Protein AF-A0A8X6H9J4-F1 (afdb_monomer)

Mean predicted aligned error: 19.79 Å

Sequence (228 aa):
MVLKTLVDAILQSQRDPYNLLHVQLVQTLKKDISRDVTEAFTKSQPLVDQYPELYRSSSSFLDFLFKLCNVPSPPSPYCQGEYLQKRLASKERELVSLQETLREKGYCYDTEKKDYEMQIKSWREEALQYEATIQNLQESISHYEVENNTLREKLTNCQAELNECLHRENNTLDGGGLFVHSNNCFLEESPRPTAWSFPRQRSLLTMLWNILPKTNVFWGKWLNGNRS

Radius of gyration: 48.06 Å; Cα contacts (8 Å, |Δi|>4): 15; chains: 1; bounding box: 87×60×131 Å

Organism: Trichonephila clavata (NCBI:txid2740835)

Secondary structure (DSSP, 8-state):
-HHHHHHHHHHHHTT-TT-HHHHHHHHHHHHHHHHHHHHHHHHHHHHHHHSHHHHHT-SSHHHHHHHHTTSPPP---S-HHHHHHHHHHHHHHHHHHHHHHHHHHHHHHHHHHHHHHHHHHHHHHHHHHHHHHHHHHHHHHHHHHHHHHHHHHHHHHHHHHHHHHHHHHHHHHTTS-----------------------TT--HHHHHHHHS---TTTHHHHTTTT--

Solvent-accessible surface area (backbone atoms only — not comparable to full-atom values): 13602 Å² total; per-residue (Å²): 112,68,68,58,54,52,52,51,51,53,62,57,56,70,73,48,91,80,47,63,70,59,54,51,49,53,52,49,51,53,51,50,53,51,49,53,52,51,50,52,50,62,73,42,43,69,57,42,71,73,38,50,69,56,45,72,73,30,94,40,72,67,51,25,55,59,54,54,76,68,52,76,75,75,82,75,79,88,63,63,66,66,54,51,49,53,50,47,57,50,49,53,52,50,49,53,54,50,53,50,52,52,50,55,51,49,52,51,50,55,51,52,51,50,52,52,55,50,51,54,50,53,52,51,54,52,51,52,52,51,51,54,49,51,51,54,50,50,54,52,50,52,53,50,51,52,52,51,50,55,51,50,52,52,52,54,51,53,52,50,54,50,51,51,52,54,51,52,54,56,59,59,51,75,77,51,96,68,92,73,89,73,75,91,74,79,76,71,79,71,75,72,80,70,72,81,71,64,75,73,76,74,43,71,65,62,54,53,63,69,68,52,73,86,62,73,73,63,62,64,60,66,74,62,72,83,76,129

Structure (mmCIF, N/CA/C/O backbone):
data_AF-A0A8X6H9J4-F1
#
_entry.id   AF-A0A8X6H9J4-F1
#
loop_
_atom_site.group_PDB
_atom_site.id
_atom_site.type_symbol
_atom_site.label_atom_id
_atom_site.label_alt_id
_atom_site.label_comp_id
_atom_site.label_asym_id
_atom_site.label_entity_id
_atom_site.label_seq_id
_atom_site.pdbx_PDB_ins_code
_atom_site.Cartn_x
_atom_site.Cartn_y
_atom_site.Cartn_z
_atom_site.occupancy
_atom_site.B_iso_or_equiv
_atom_site.auth_seq_id
_atom_site.auth_comp_id
_atom_site.auth_asym_id
_atom_site.auth_atom_id
_atom_site.pdbx_PDB_model_num
ATOM 1 N N . MET A 1 1 ? -20.972 26.937 37.298 1.00 46.75 1 MET A N 1
ATOM 2 C CA . MET A 1 1 ? -20.530 28.199 36.657 1.00 46.75 1 MET A CA 1
ATOM 3 C C . MET A 1 1 ? -20.854 28.255 35.165 1.00 46.75 1 MET A C 1
ATOM 5 O O . MET A 1 1 ? -21.437 29.246 34.763 1.00 46.75 1 MET A O 1
ATOM 9 N N . VAL A 1 2 ? -20.602 27.202 34.377 1.00 49.25 2 VAL A N 1
ATOM 10 C CA . VAL A 1 2 ? -20.821 27.182 32.909 1.00 49.25 2 VAL A CA 1
ATOM 11 C C . VAL A 1 2 ? -22.266 27.486 32.476 1.00 49.25 2 VAL A C 1
ATOM 13 O O . VAL A 1 2 ? -22.477 28.255 31.545 1.00 49.25 2 VAL A O 1
ATOM 16 N N . LEU A 1 3 ? -23.269 26.954 33.186 1.00 51.75 3 LEU A N 1
ATOM 17 C CA . LEU A 1 3 ? -24.682 27.175 32.847 1.00 51.75 3 LEU A CA 1
ATOM 18 C C . LEU A 1 3 ? -25.097 28.649 32.989 1.00 51.75 3 LEU A C 1
ATOM 20 O O . LEU A 1 3 ? -25.839 29.164 32.165 1.00 51.75 3 LEU A O 1
ATOM 24 N N . LYS A 1 4 ? -24.579 29.341 34.012 1.00 56.00 4 LYS A N 1
ATOM 25 C CA . LYS A 1 4 ? -24.863 30.761 34.246 1.00 56.00 4 LYS A CA 1
ATOM 26 C C . LYS A 1 4 ? -24.270 31.620 33.128 1.00 56.00 4 LYS A C 1
ATOM 28 O O . LYS A 1 4 ? -24.971 32.446 32.570 1.00 56.00 4 LYS A O 1
ATOM 33 N N . THR A 1 5 ? -23.026 31.345 32.736 1.00 58.56 5 THR A N 1
ATOM 34 C CA . THR A 1 5 ? -22.347 32.040 31.633 1.00 58.56 5 THR A CA 1
ATOM 35 C C . THR A 1 5 ? -23.039 31.808 30.287 1.00 58.56 5 THR A C 1
ATOM 37 O O . THR A 1 5 ? -23.149 32.731 29.489 1.00 58.56 5 THR A O 1
ATOM 40 N N . LEU A 1 6 ? -23.555 30.596 30.050 1.00 58.66 6 LEU A N 1
ATOM 41 C CA . LEU A 1 6 ? -24.344 30.274 28.859 1.00 58.66 6 LEU A CA 1
ATOM 42 C C . LEU A 1 6 ? -25.683 31.027 28.847 1.00 58.66 6 LEU A C 1
ATOM 44 O O . LEU A 1 6 ? -26.053 31.603 27.829 1.00 58.66 6 LEU A O 1
ATOM 48 N N . VAL A 1 7 ? -26.393 31.057 29.978 1.00 67.62 7 VAL A N 1
ATOM 49 C CA . VAL A 1 7 ? -27.660 31.792 30.119 1.00 67.62 7 VAL A CA 1
ATOM 50 C C . VAL A 1 7 ? -27.442 33.300 29.959 1.00 67.62 7 VAL A C 1
ATOM 52 O O . VAL A 1 7 ? -28.205 33.944 29.243 1.00 67.62 7 VAL A O 1
ATOM 55 N N . ASP A 1 8 ? -26.373 33.852 30.534 1.00 68.06 8 ASP A N 1
ATOM 56 C CA . ASP A 1 8 ? -26.016 35.269 30.404 1.00 68.06 8 ASP A CA 1
ATOM 57 C C . ASP A 1 8 ? -25.647 35.631 28.952 1.00 68.06 8 ASP A C 1
ATOM 59 O O . ASP A 1 8 ? -26.087 36.664 28.447 1.00 68.06 8 ASP A O 1
ATOM 63 N N . ALA A 1 9 ? -24.922 34.758 28.240 1.00 63.31 9 ALA A N 1
ATOM 64 C CA . ALA A 1 9 ? -24.612 34.935 26.819 1.00 63.31 9 ALA A CA 1
ATOM 65 C C . ALA A 1 9 ? -25.872 34.866 25.933 1.00 63.31 9 ALA A C 1
ATOM 67 O O . ALA A 1 9 ? -26.037 35.681 25.023 1.00 63.31 9 ALA A O 1
ATOM 68 N N . ILE A 1 10 ? -26.805 33.951 26.231 1.00 65.50 10 ILE A N 1
ATOM 69 C CA . ILE A 1 10 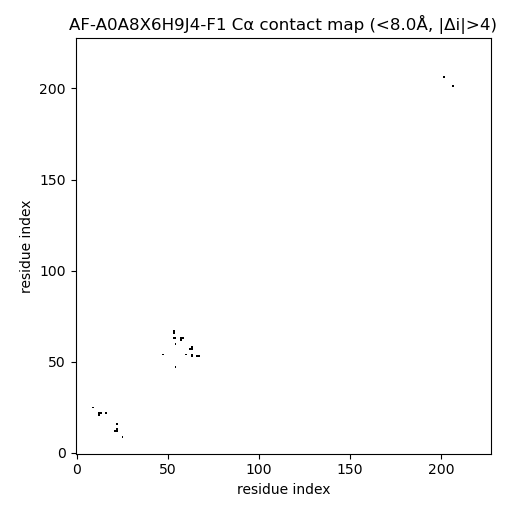? -28.098 33.858 25.535 1.00 65.50 10 ILE A CA 1
ATOM 70 C C . ILE A 1 10 ? -28.932 35.125 25.782 1.00 65.50 10 ILE A C 1
ATOM 72 O O . ILE A 1 10 ? -29.468 35.697 24.832 1.00 65.50 10 ILE A O 1
ATOM 76 N N . LEU A 1 11 ? -29.001 35.615 27.023 1.00 67.62 11 LEU A N 1
ATOM 77 C CA . LEU A 1 11 ? -29.740 36.836 27.370 1.00 67.62 11 LEU A CA 1
ATOM 78 C C . LEU A 1 11 ? -29.127 38.099 26.748 1.00 67.62 11 LEU A C 1
ATOM 80 O O . LEU A 1 11 ? -29.864 38.992 26.330 1.00 67.62 11 LEU A O 1
ATOM 84 N N . GLN A 1 12 ? -27.797 38.179 26.646 1.00 66.75 12 GLN A N 1
ATOM 85 C CA . GLN A 1 12 ? -27.119 39.272 25.942 1.00 66.75 12 GLN A CA 1
ATOM 86 C C . GLN A 1 12 ? -27.363 39.215 24.428 1.00 66.75 12 GLN A C 1
ATOM 88 O O . GLN A 1 12 ? -27.588 40.257 23.817 1.00 66.75 12 GLN A O 1
ATOM 93 N N . SER A 1 13 ? -27.409 38.017 23.835 1.00 60.97 13 SER A N 1
ATOM 94 C CA . SER A 1 13 ? -27.663 37.839 22.397 1.00 60.97 13 SER A CA 1
ATOM 95 C C . SER A 1 13 ? -29.090 38.202 21.959 1.00 60.97 13 SER A C 1
ATOM 97 O O . SER A 1 13 ? -29.299 38.565 20.807 1.00 60.97 13 SER A O 1
ATOM 99 N N . GLN A 1 14 ? -30.071 38.180 22.872 1.00 60.94 14 GLN A N 1
ATOM 100 C CA . GLN A 1 14 ? -31.444 38.624 22.589 1.00 60.94 14 GLN A CA 1
ATOM 101 C C . GLN A 1 14 ? -31.582 40.147 22.438 1.00 60.94 14 GLN A C 1
ATOM 103 O O . GLN A 1 14 ? -32.635 40.620 22.014 1.00 60.94 14 GLN A O 1
ATOM 108 N N . ARG A 1 15 ? -30.548 40.924 22.789 1.00 65.19 15 ARG A N 1
ATOM 109 C CA . ARG A 1 15 ? -30.579 42.391 22.702 1.00 65.19 15 ARG A CA 1
ATOM 110 C C . ARG A 1 15 ? -30.241 42.934 21.314 1.00 65.19 15 ARG A C 1
ATOM 112 O O . ARG A 1 15 ? -30.490 44.113 21.089 1.00 65.19 15 ARG A O 1
ATOM 119 N N . ASP A 1 16 ? -29.719 42.105 20.406 1.00 64.19 16 ASP A N 1
ATOM 120 C CA . ASP A 1 16 ? -29.328 42.534 19.061 1.00 64.19 16 ASP A CA 1
ATOM 121 C C . ASP A 1 16 ? -30.116 41.770 17.973 1.00 64.19 16 ASP A C 1
ATOM 123 O O . ASP A 1 16 ? -29.714 40.686 17.537 1.00 64.19 16 ASP A O 1
ATOM 127 N N . PRO A 1 17 ? -31.286 42.287 17.549 1.00 60.94 17 PRO A N 1
ATOM 128 C CA . PRO A 1 17 ? -32.235 41.565 16.697 1.00 60.94 17 PRO A CA 1
ATOM 129 C C . PRO A 1 17 ? -31.749 41.334 15.256 1.00 60.94 17 PRO A C 1
ATOM 131 O O . PRO A 1 17 ? -32.405 40.614 14.505 1.00 60.94 17 PRO A O 1
ATOM 134 N N . TYR A 1 18 ? -30.610 41.913 14.859 1.00 64.06 18 TYR A N 1
ATOM 135 C CA . TYR A 1 18 ? -30.089 41.840 13.489 1.00 64.06 18 TYR A CA 1
ATOM 136 C C . TYR A 1 18 ? -29.002 40.775 13.284 1.00 64.06 18 TYR A C 1
ATOM 138 O O . TYR A 1 18 ? -28.608 40.512 12.146 1.00 64.06 18 TYR A O 1
ATOM 146 N N . ASN A 1 19 ? -28.541 40.102 14.344 1.00 73.25 19 ASN A N 1
ATOM 147 C CA . ASN A 1 19 ? -27.543 39.039 14.220 1.00 73.25 19 ASN A CA 1
ATOM 148 C C . ASN A 1 19 ? -28.207 37.673 13.962 1.00 73.25 19 ASN A C 1
ATOM 150 O O . ASN A 1 19 ? -28.357 36.834 14.854 1.00 73.25 19 ASN A O 1
ATOM 154 N N . LEU A 1 20 ? -28.604 37.454 12.704 1.00 69.19 20 LEU A N 1
ATOM 155 C CA . LEU A 1 20 ? -29.268 36.234 12.215 1.00 69.19 20 LEU A CA 1
ATOM 156 C C . LEU A 1 20 ? -28.540 34.933 12.598 1.00 69.19 20 LEU A C 1
ATOM 158 O O . LEU A 1 20 ? -29.195 33.950 12.946 1.00 69.19 20 LEU A O 1
ATOM 162 N N . LEU A 1 21 ? -27.203 34.926 12.592 1.00 68.50 21 LEU A N 1
ATOM 163 C CA . LEU A 1 21 ? -26.405 33.751 12.967 1.00 68.50 21 LEU A CA 1
ATOM 164 C C . LEU A 1 21 ? -26.538 33.418 14.458 1.00 68.50 21 LEU A C 1
ATOM 166 O O . LEU A 1 21 ? -26.625 32.249 14.831 1.00 68.50 21 LEU A O 1
ATOM 170 N N . HIS A 1 22 ? -26.589 34.432 15.323 1.00 67.94 22 HIS A N 1
ATOM 171 C CA . HIS A 1 22 ? -26.782 34.225 16.760 1.00 67.94 22 HIS A CA 1
ATOM 172 C C . HIS A 1 22 ? -28.205 33.775 17.089 1.00 67.94 22 HIS A C 1
ATOM 174 O O . HIS A 1 22 ? -28.380 32.864 17.898 1.00 67.94 22 HIS A O 1
ATOM 180 N N . VAL A 1 23 ? -29.218 34.324 16.413 1.00 72.75 23 VAL A N 1
ATOM 181 C CA . VAL A 1 23 ? -30.609 33.870 16.575 1.00 72.75 23 VAL A CA 1
ATOM 182 C C . VAL A 1 23 ? -30.751 32.394 16.185 1.00 72.75 23 VAL A C 1
ATOM 184 O O . VAL A 1 23 ? -31.358 31.622 16.929 1.00 72.75 23 VAL A O 1
ATOM 187 N N . GLN A 1 24 ? -30.141 31.972 15.072 1.00 75.31 24 GLN A N 1
ATOM 188 C CA . GLN A 1 24 ? -30.143 30.568 14.641 1.00 75.31 24 GLN A CA 1
ATOM 189 C C . GLN A 1 24 ? -29.404 29.645 15.622 1.00 75.31 24 GLN A C 1
ATOM 191 O O . GLN A 1 24 ? -29.900 28.558 15.936 1.00 75.31 24 GLN A O 1
ATOM 196 N N . LEU A 1 25 ? -28.258 30.078 16.157 1.00 77.50 25 LEU A N 1
ATOM 197 C CA . LEU A 1 25 ? -27.508 29.319 17.162 1.00 77.50 25 LEU A CA 1
ATOM 198 C C . LEU A 1 25 ? -28.324 29.129 18.450 1.00 77.50 25 LEU A C 1
ATOM 200 O O . LEU A 1 25 ? -28.431 28.011 18.954 1.00 77.50 25 LEU A O 1
ATOM 204 N N . VAL A 1 26 ? -28.953 30.194 18.954 1.00 78.25 26 VAL A N 1
ATOM 205 C CA . VAL A 1 26 ? -29.788 30.147 20.166 1.00 78.25 26 VAL A CA 1
ATOM 206 C C . VAL A 1 26 ? -31.017 29.261 19.962 1.00 78.25 26 VAL A C 1
ATOM 208 O O . VAL A 1 26 ? -31.369 28.485 20.851 1.00 78.25 26 VAL A O 1
ATOM 211 N N . GLN A 1 27 ? -31.662 29.327 18.796 1.00 78.75 27 GLN A N 1
ATOM 212 C CA . GLN A 1 27 ? -32.796 28.457 18.475 1.00 78.75 27 GLN A CA 1
ATOM 213 C C . GLN A 1 27 ? -32.388 26.981 18.395 1.00 78.75 27 GLN A C 1
ATOM 215 O O . GLN A 1 27 ? -33.113 26.122 18.903 1.00 78.75 27 GLN A O 1
ATOM 220 N N . THR A 1 28 ? -31.221 26.690 17.818 1.00 81.75 28 THR A N 1
ATOM 221 C CA . THR A 1 28 ? -30.678 25.326 17.731 1.00 81.75 28 THR A CA 1
ATOM 222 C C . THR A 1 28 ? -30.352 24.784 19.121 1.00 81.75 28 THR A C 1
ATOM 224 O O . THR A 1 28 ? -30.859 23.732 19.498 1.00 81.75 28 THR A O 1
ATOM 227 N N . LEU A 1 29 ? -29.638 25.561 19.942 1.00 80.81 29 LEU A N 1
ATOM 228 C CA . LEU A 1 29 ? -29.344 25.204 21.333 1.00 80.81 29 LEU A CA 1
ATOM 229 C C . LEU A 1 29 ? -30.617 24.984 22.155 1.00 80.81 29 LEU A C 1
ATOM 231 O O . LEU A 1 29 ? -30.713 24.010 22.896 1.00 80.81 29 LEU A O 1
ATOM 235 N N . LYS A 1 30 ? -31.628 25.848 22.005 1.00 80.06 30 LYS A N 1
ATOM 236 C CA . LYS A 1 30 ? -32.920 25.678 22.684 1.00 80.06 30 LYS A CA 1
ATOM 237 C C . LYS A 1 30 ? -33.591 24.363 22.282 1.00 80.06 30 LYS A C 1
ATOM 239 O O . LYS A 1 30 ? -34.149 23.683 23.145 1.00 80.06 30 LYS A O 1
ATOM 244 N N . LYS A 1 31 ? -33.549 24.008 20.994 1.00 84.50 31 LYS A N 1
ATOM 245 C CA . LYS A 1 31 ? -34.110 22.755 20.475 1.00 84.50 31 LYS A CA 1
ATOM 246 C C . LYS A 1 31 ? -33.370 21.540 21.034 1.00 84.50 31 LYS A C 1
ATOM 248 O O . LYS A 1 31 ? -34.030 20.614 21.499 1.00 84.50 31 LYS A O 1
ATOM 253 N N . ASP A 1 32 ? -32.041 21.566 21.032 1.00 83.00 32 ASP A N 1
ATOM 254 C CA . ASP A 1 32 ? -31.219 20.462 21.533 1.00 83.00 32 ASP A CA 1
ATOM 255 C C . ASP A 1 32 ? -31.405 20.263 23.040 1.00 83.00 32 ASP A C 1
ATOM 257 O O . ASP A 1 32 ? -31.737 19.162 23.467 1.00 83.00 32 ASP A O 1
ATOM 261 N N . ILE A 1 33 ? -31.352 21.338 23.834 1.00 82.69 33 ILE A N 1
ATOM 262 C CA . ILE A 1 33 ? -31.606 21.267 25.282 1.00 82.69 33 ILE A CA 1
ATOM 263 C C . ILE A 1 33 ? -33.011 20.720 25.561 1.00 82.69 33 ILE A C 1
ATOM 265 O O . ILE A 1 33 ? -33.185 19.876 26.436 1.00 82.69 33 ILE A O 1
ATOM 269 N N . SER A 1 34 ? -34.026 21.168 24.814 1.00 80.12 34 SER A N 1
ATOM 270 C CA . SER A 1 34 ? -35.400 20.678 25.004 1.00 80.12 34 SER A CA 1
ATOM 271 C C . SER A 1 34 ? -35.520 19.184 24.687 1.00 80.12 34 SER A C 1
ATOM 273 O O . SER A 1 34 ? -36.209 18.457 25.408 1.00 80.12 34 SER A O 1
ATOM 275 N N . ARG A 1 35 ? -34.841 18.713 23.632 1.00 86.00 35 ARG A N 1
ATOM 276 C CA . ARG A 1 35 ? -34.793 17.289 23.277 1.00 86.00 35 ARG A CA 1
ATOM 277 C C . ARG A 1 35 ? -34.114 16.480 24.377 1.00 86.00 35 ARG A C 1
ATOM 279 O O . ARG A 1 35 ? -34.700 15.505 24.838 1.00 86.00 35 ARG A O 1
ATOM 286 N N . ASP A 1 36 ? -32.945 16.914 24.830 1.00 83.06 36 ASP A N 1
ATOM 287 C CA . ASP A 1 36 ? -32.152 16.188 25.824 1.00 83.06 36 ASP A CA 1
ATOM 288 C C . ASP A 1 36 ? -32.884 16.109 27.173 1.00 83.06 36 ASP A C 1
ATOM 290 O O . ASP A 1 36 ? -32.900 15.058 27.814 1.00 83.06 36 ASP A O 1
ATOM 294 N N . VAL A 1 37 ? -33.575 17.182 27.578 1.00 81.75 37 VAL A N 1
ATOM 295 C CA . VAL A 1 37 ? -34.431 17.186 28.779 1.00 81.75 37 VAL A CA 1
ATOM 296 C C . VAL A 1 37 ? -35.603 16.213 28.628 1.00 81.75 37 VAL A C 1
ATOM 298 O O . VAL A 1 37 ? -35.905 15.469 29.561 1.00 81.75 37 VAL A O 1
ATOM 301 N N . THR A 1 38 ? -36.244 16.172 27.457 1.00 85.06 38 THR A N 1
ATOM 302 C CA . THR A 1 38 ? -37.364 15.252 27.191 1.00 85.06 38 THR A CA 1
ATOM 303 C C . THR A 1 38 ? -36.902 13.794 27.190 1.00 85.06 38 THR A C 1
ATOM 305 O O . THR A 1 38 ? -37.565 12.921 27.755 1.00 85.06 38 THR A O 1
ATOM 308 N N . GLU A 1 39 ? -35.744 13.513 26.595 1.00 87.75 39 GLU A N 1
ATOM 309 C CA . GLU A 1 39 ? -35.157 12.175 26.563 1.00 87.75 39 GLU A CA 1
ATOM 310 C C . GLU A 1 39 ? -34.729 11.719 27.963 1.00 87.75 39 GLU A C 1
ATOM 312 O O . GLU A 1 39 ? -35.025 10.590 28.361 1.00 87.75 39 GLU A O 1
ATOM 317 N N . ALA A 1 40 ? -34.094 12.600 28.741 1.00 81.81 40 ALA A N 1
ATOM 318 C CA . ALA A 1 40 ? -33.727 12.324 30.127 1.00 81.81 40 ALA A CA 1
ATOM 319 C C . ALA A 1 40 ? -34.963 12.046 30.998 1.00 81.81 40 ALA A C 1
ATOM 321 O O . ALA A 1 40 ? -34.960 11.099 31.789 1.00 81.81 40 ALA A O 1
ATOM 322 N N . PHE A 1 41 ? -36.042 12.814 30.817 1.00 84.25 41 PHE A N 1
ATOM 323 C CA . PHE A 1 41 ? -37.314 12.563 31.494 1.00 84.25 41 PHE A CA 1
ATOM 324 C C . PHE A 1 41 ? -37.901 11.198 31.098 1.00 84.25 41 PHE A C 1
ATOM 326 O O . PHE A 1 41 ? -38.225 10.383 31.953 1.00 84.25 41 PHE A O 1
ATOM 333 N N . THR A 1 42 ? -37.923 10.881 29.803 1.00 87.31 42 THR A N 1
ATOM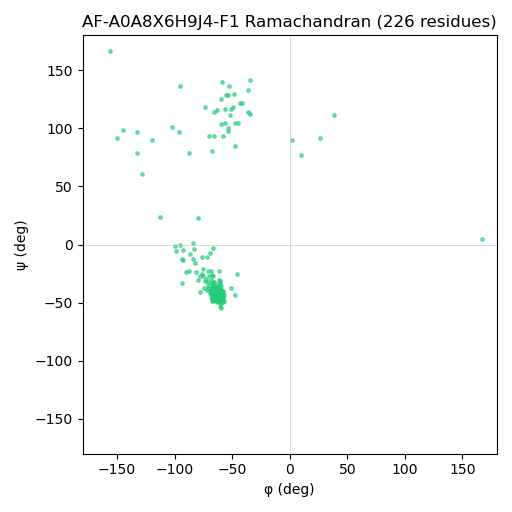 334 C CA . THR A 1 42 ? -38.445 9.597 29.303 1.00 87.31 42 THR A CA 1
ATOM 335 C C . THR A 1 42 ? -37.654 8.405 29.853 1.00 87.31 42 THR A C 1
ATOM 337 O O . THR A 1 42 ? -38.238 7.425 30.312 1.00 87.31 42 THR A O 1
ATOM 340 N N . LYS A 1 43 ? -36.317 8.486 29.866 1.00 85.38 43 LYS A N 1
ATOM 341 C CA . LYS A 1 43 ? -35.446 7.423 30.401 1.00 85.38 43 LYS A CA 1
ATOM 342 C C . LYS A 1 43 ? -35.569 7.248 31.914 1.00 85.38 43 LYS A C 1
ATOM 344 O O . LYS A 1 43 ? -35.297 6.163 32.421 1.00 85.38 43 LYS A O 1
ATOM 349 N N . SER A 1 44 ? -35.948 8.302 32.630 1.00 83.69 44 SER A N 1
ATOM 350 C CA . SER A 1 44 ? -36.114 8.288 34.087 1.00 83.69 44 SER A CA 1
ATOM 351 C C . SER A 1 44 ? -37.541 7.978 34.539 1.00 83.69 44 SER A C 1
ATOM 353 O O . SER A 1 44 ? -37.746 7.777 35.734 1.00 83.69 44 SER A O 1
ATOM 355 N N . GLN A 1 45 ? -38.501 7.845 33.617 1.00 85.81 45 GLN A N 1
ATOM 356 C CA . GLN A 1 45 ? -39.878 7.444 33.917 1.00 85.81 45 GLN A CA 1
ATOM 357 C C . GLN A 1 45 ? -39.970 6.215 34.847 1.00 85.81 45 GLN A C 1
ATOM 359 O O . GLN A 1 45 ? -40.696 6.296 35.835 1.00 85.81 45 GLN A O 1
ATOM 364 N N . PRO A 1 46 ? -39.174 5.135 34.668 1.00 86.31 46 PRO A N 1
ATOM 365 C CA . PRO A 1 46 ? -39.225 3.987 35.577 1.00 86.31 46 PRO A CA 1
ATOM 366 C C . PRO A 1 46 ? -38.850 4.331 37.026 1.00 86.31 46 PRO A C 1
ATOM 368 O O . PRO A 1 46 ? -39.354 3.716 37.960 1.00 86.31 46 PRO A O 1
ATOM 371 N N . LEU A 1 47 ? -37.969 5.317 37.228 1.00 82.81 47 LEU A N 1
ATOM 372 C CA . LEU A 1 47 ? -37.582 5.790 38.559 1.00 82.81 47 LEU A CA 1
ATOM 373 C C . LEU A 1 47 ? -38.689 6.641 39.186 1.00 82.81 47 LEU A C 1
ATOM 375 O O . LEU A 1 47 ? -38.919 6.554 40.390 1.00 82.81 47 LEU A O 1
ATOM 379 N N . VAL A 1 48 ? -39.380 7.450 38.378 1.00 86.06 48 VAL A N 1
ATOM 380 C CA . VAL A 1 48 ? -40.552 8.226 38.813 1.00 86.06 48 VAL A CA 1
ATOM 381 C C . VAL A 1 48 ? -41.673 7.286 39.252 1.00 86.06 48 VAL A C 1
ATOM 383 O O . VAL A 1 48 ? -42.248 7.479 40.323 1.00 86.06 48 VAL A O 1
ATOM 386 N N . ASP A 1 49 ? -41.921 6.232 38.476 1.00 86.69 49 ASP A N 1
ATOM 387 C CA . ASP A 1 49 ? -42.932 5.217 38.779 1.00 86.69 49 ASP A CA 1
ATOM 388 C C . ASP A 1 49 ? -42.567 4.400 40.032 1.00 86.69 49 ASP A C 1
ATOM 390 O O . ASP A 1 49 ? -43.448 3.998 40.793 1.00 86.69 49 ASP A O 1
ATOM 394 N N . GLN A 1 50 ? -41.269 4.181 40.280 1.00 86.31 50 GLN A N 1
ATOM 395 C CA . GLN A 1 50 ? -40.772 3.487 41.472 1.00 86.31 50 GLN A CA 1
ATOM 396 C C . GLN A 1 50 ? -40.875 4.341 42.749 1.00 86.31 50 GLN A C 1
ATOM 398 O O . GLN A 1 50 ? -41.084 3.794 43.833 1.00 86.31 50 GLN A O 1
ATOM 403 N N . TYR A 1 51 ? -40.754 5.668 42.636 1.00 88.00 51 TYR A N 1
ATOM 404 C CA . TYR A 1 51 ? -40.788 6.603 43.767 1.00 88.00 51 TYR A CA 1
ATOM 405 C C . TYR A 1 51 ? -41.805 7.744 43.554 1.00 88.00 51 TYR A C 1
ATOM 407 O O . TYR A 1 51 ? -41.432 8.924 43.581 1.00 88.00 51 TYR A O 1
ATOM 415 N N . PRO A 1 52 ? -43.107 7.434 43.399 1.00 88.31 52 PRO A N 1
ATOM 416 C CA . PRO A 1 52 ? -44.115 8.419 43.008 1.00 88.31 52 PRO A CA 1
ATOM 417 C C . PRO A 1 52 ? -44.338 9.485 44.086 1.00 88.31 52 PRO A C 1
ATOM 419 O O . PRO A 1 52 ? -44.528 10.656 43.771 1.00 88.31 52 PRO A O 1
ATOM 422 N N . GLU A 1 53 ? -44.248 9.115 45.365 1.00 88.94 53 GLU A N 1
ATOM 423 C CA . GLU A 1 53 ? -44.391 10.051 46.489 1.00 88.94 53 GLU A CA 1
ATOM 424 C C . GLU A 1 53 ? -43.186 10.998 46.618 1.00 88.94 53 GLU A C 1
ATOM 426 O O . GLU A 1 53 ? -43.332 12.173 46.966 1.00 88.94 53 GLU A O 1
ATOM 431 N N . LEU A 1 54 ? -41.986 10.527 46.260 1.00 89.56 54 LEU A N 1
ATOM 432 C CA . LEU A 1 54 ? -40.788 11.367 46.208 1.00 89.56 54 LEU A CA 1
ATOM 433 C C . LEU A 1 54 ? -40.856 12.353 45.039 1.00 89.56 54 LEU A C 1
ATOM 435 O O . LEU A 1 54 ? -40.449 13.505 45.172 1.00 89.56 54 LEU A O 1
ATOM 439 N N . TYR A 1 55 ? -41.406 11.917 43.906 1.00 90.44 55 TYR A N 1
ATOM 440 C CA . TYR A 1 55 ? -41.636 12.783 42.757 1.00 90.44 55 TYR A CA 1
ATOM 441 C C . TYR A 1 55 ? -42.709 13.839 43.058 1.00 90.44 55 TYR A C 1
ATOM 443 O O . TYR A 1 55 ? -42.479 15.023 42.831 1.00 90.44 55 TYR A O 1
ATOM 451 N N . ARG A 1 56 ? -43.839 13.444 43.665 1.00 90.75 56 ARG A N 1
ATOM 452 C CA . ARG A 1 56 ? -44.930 14.355 44.071 1.00 90.75 56 ARG A CA 1
ATOM 453 C C . ARG A 1 56 ? -44.503 15.399 45.101 1.00 90.75 56 ARG A C 1
ATOM 455 O O . ARG A 1 56 ? -44.991 16.522 45.064 1.00 90.75 56 ARG A O 1
ATOM 462 N N . SER A 1 57 ? -43.602 15.036 46.012 1.00 92.56 57 SER A N 1
ATOM 463 C CA . SER A 1 57 ? -43.043 15.951 47.019 1.00 92.56 57 SER A CA 1
ATOM 464 C C . SER A 1 57 ? -41.860 16.782 46.506 1.00 92.56 57 SER A C 1
ATOM 466 O O . SER A 1 57 ? -41.267 17.560 47.261 1.00 92.56 57 SER A O 1
ATOM 468 N N . SER A 1 58 ? -41.482 16.626 45.235 1.00 93.06 58 SER A N 1
ATOM 469 C CA . SER A 1 58 ? -40.398 17.376 44.610 1.00 93.06 58 SER A CA 1
ATOM 470 C C . SER A 1 58 ? -40.900 18.594 43.854 1.00 93.06 58 SER A C 1
ATOM 472 O O . SER A 1 58 ? -41.882 18.548 43.123 1.00 93.06 58 SER A O 1
ATOM 474 N N . SER A 1 59 ? -40.192 19.706 44.035 1.00 91.19 59 SER A N 1
ATOM 475 C CA . SER A 1 59 ? -40.518 20.994 43.410 1.00 91.19 59 SER A CA 1
ATOM 476 C C . SER A 1 59 ? -40.160 21.041 41.920 1.00 91.19 59 SER A C 1
ATOM 478 O O . SER A 1 59 ? -40.680 21.866 41.172 1.00 91.19 59 SER A O 1
ATOM 480 N N . SER A 1 60 ? -39.258 20.162 41.479 1.00 89.56 60 SER A N 1
ATOM 481 C CA . SER A 1 60 ? -38.834 20.013 40.089 1.00 89.56 60 SER A CA 1
ATOM 482 C C . SER A 1 60 ? -38.283 18.607 39.836 1.00 89.56 60 SER A C 1
ATOM 484 O O . SER A 1 60 ? -37.953 17.881 40.774 1.00 89.56 60 SER A O 1
ATOM 486 N N . PHE A 1 61 ? -38.110 18.239 38.564 1.00 83.62 61 PHE A N 1
ATOM 487 C CA . PHE A 1 61 ? -37.460 16.980 38.190 1.00 83.62 61 PHE A CA 1
ATOM 488 C C . PHE A 1 61 ? -36.013 16.881 38.716 1.00 83.62 61 PHE A C 1
ATOM 490 O O . PHE A 1 61 ? -35.589 15.816 39.149 1.00 83.62 61 PHE A O 1
ATOM 497 N N . LEU A 1 62 ? -35.266 17.991 38.758 1.00 83.94 62 LEU A N 1
ATOM 498 C CA . LEU A 1 62 ? -33.919 18.006 39.343 1.00 83.94 62 LEU A CA 1
ATOM 499 C C . LEU A 1 62 ? -33.952 17.803 40.863 1.00 83.94 62 LEU A C 1
ATOM 501 O O . LEU A 1 62 ? -33.139 17.049 41.386 1.00 83.94 62 LEU A O 1
ATOM 505 N N . ASP A 1 63 ? -34.901 18.434 41.560 1.00 85.88 63 ASP A N 1
ATOM 506 C CA . ASP A 1 63 ? -35.120 18.226 43.000 1.00 85.88 63 ASP A CA 1
ATOM 507 C C . ASP A 1 63 ? -35.453 16.753 43.297 1.00 85.88 63 ASP A C 1
ATOM 509 O O . ASP A 1 63 ? -34.899 16.159 44.220 1.00 85.88 63 ASP A O 1
ATOM 513 N N . PHE A 1 64 ? -36.262 16.125 42.439 1.00 89.50 64 PHE A N 1
ATOM 514 C CA . PHE A 1 64 ? -36.524 14.688 42.489 1.00 89.50 64 PHE A CA 1
ATOM 515 C C . PHE A 1 64 ? -35.244 13.861 42.328 1.00 89.50 64 PHE A C 1
ATOM 517 O O . PHE A 1 64 ? -34.979 13.010 43.174 1.00 89.50 64 PHE A O 1
ATOM 524 N N . LEU A 1 65 ? -34.418 14.129 41.308 1.00 85.25 65 LEU A N 1
ATOM 525 C CA . LEU A 1 65 ? -33.151 13.414 41.109 1.00 85.25 65 LEU A CA 1
ATOM 526 C C . LEU A 1 65 ? -32.205 13.563 42.310 1.00 85.25 65 LEU A C 1
ATOM 528 O O . LEU A 1 65 ? -31.603 12.580 42.738 1.00 85.25 65 LEU A O 1
ATOM 532 N N . PHE A 1 66 ? -32.101 14.763 42.891 1.00 87.25 66 PHE A N 1
ATOM 533 C CA . PHE A 1 66 ? -31.269 14.992 44.075 1.00 87.25 66 PHE A CA 1
ATOM 534 C C . PHE A 1 66 ? -31.789 14.260 45.311 1.00 87.25 66 PHE A C 1
ATOM 536 O O . PHE A 1 66 ? -30.994 13.689 46.060 1.00 87.25 66 PHE A O 1
ATOM 543 N N . LYS A 1 67 ? -33.108 14.230 45.526 1.00 86.81 67 LYS A N 1
ATOM 544 C CA . LYS A 1 67 ? -33.699 13.450 46.620 1.00 86.81 67 LYS A CA 1
ATOM 545 C C . LYS A 1 67 ? -33.533 11.951 46.403 1.00 86.81 67 LYS A C 1
ATOM 547 O O . LYS A 1 67 ? -33.322 11.234 47.376 1.00 86.81 67 LYS A O 1
ATOM 552 N N . LEU A 1 68 ? -33.566 11.488 45.153 1.00 83.81 68 LEU A N 1
ATOM 553 C CA . LEU A 1 68 ? -33.408 10.077 44.798 1.00 83.81 68 LEU A CA 1
ATOM 554 C C . LEU A 1 68 ? -32.020 9.539 45.173 1.00 83.81 68 LEU A C 1
ATOM 556 O O . LEU A 1 68 ? -31.917 8.411 45.643 1.00 83.81 68 LEU A O 1
ATOM 560 N N . CYS A 1 69 ? -30.973 10.367 45.084 1.00 81.94 69 CYS A N 1
ATOM 561 C CA . CYS A 1 69 ? -29.626 10.022 45.558 1.00 81.94 69 CYS A CA 1
ATOM 562 C C . CYS A 1 69 ? -29.552 9.737 47.069 1.00 81.94 69 CYS A C 1
ATOM 564 O O . CYS A 1 69 ? -28.630 9.058 47.515 1.00 81.94 69 CYS A O 1
ATOM 566 N N . ASN A 1 70 ? -30.503 10.258 47.849 1.00 80.69 70 ASN A N 1
ATOM 567 C CA . ASN A 1 70 ? -30.556 10.097 49.302 1.00 80.69 70 ASN A CA 1
ATOM 568 C C . ASN A 1 70 ? -31.542 9.010 49.745 1.00 80.69 70 ASN A C 1
ATOM 570 O O . ASN A 1 70 ? -31.673 8.765 50.944 1.00 80.69 70 ASN A O 1
ATOM 574 N N . VAL A 1 71 ? -32.251 8.369 48.809 1.00 82.06 71 VAL A N 1
ATOM 575 C CA . VAL A 1 71 ? -33.131 7.249 49.136 1.00 82.06 71 VAL A CA 1
ATOM 576 C C . VAL A 1 71 ? -32.248 6.038 49.443 1.00 82.06 71 VAL A C 1
ATOM 578 O O . VAL A 1 71 ? -31.505 5.596 48.562 1.00 82.06 71 VAL A O 1
ATOM 581 N N . PRO A 1 72 ? -32.300 5.481 50.668 1.00 66.75 72 PRO A N 1
ATOM 582 C CA . PRO A 1 72 ? -31.609 4.238 50.950 1.00 66.75 72 PRO A CA 1
ATOM 583 C C . PRO A 1 72 ? -32.166 3.177 50.007 1.00 66.75 72 PRO A C 1
ATOM 585 O O . PRO A 1 72 ? -33.380 2.976 49.939 1.00 66.75 72 PRO A O 1
ATOM 588 N N . SER A 1 73 ? -31.275 2.531 49.253 1.00 62.16 73 SER A N 1
ATOM 589 C CA . SER A 1 73 ? -31.650 1.446 48.351 1.00 62.16 73 SER A CA 1
ATOM 590 C C . SER A 1 73 ? -32.543 0.464 49.112 1.00 62.16 73 SER A C 1
ATOM 592 O O . SER A 1 73 ? -32.154 0.071 50.220 1.00 62.16 73 SER A O 1
ATOM 594 N N . PRO A 1 74 ? -33.714 0.072 48.574 1.00 60.12 74 PRO A N 1
ATOM 595 C CA . PRO A 1 74 ? -34.570 -0.884 49.255 1.00 60.12 74 PRO A CA 1
ATOM 596 C C . PRO A 1 74 ? -33.729 -2.118 49.604 1.00 60.12 74 PRO A C 1
ATOM 598 O O . PRO A 1 74 ? -32.926 -2.544 48.765 1.00 60.12 74 PRO A O 1
ATOM 601 N N . PRO A 1 75 ? -33.849 -2.673 50.825 1.00 49.06 75 PRO A N 1
ATOM 602 C CA . PRO A 1 75 ? -33.147 -3.895 51.177 1.00 49.06 75 PRO A CA 1
ATOM 603 C C . PRO A 1 75 ? -33.614 -4.968 50.199 1.00 49.06 75 PRO A C 1
ATOM 605 O O . PRO A 1 75 ? -34.747 -5.437 50.271 1.00 49.06 75 PRO A O 1
ATOM 608 N N . SER A 1 76 ? -32.763 -5.282 49.222 1.00 51.47 76 SER A N 1
ATOM 609 C CA . SER A 1 76 ? -33.045 -6.290 48.211 1.00 51.47 76 SER A CA 1
ATOM 610 C C . SER A 1 76 ? -33.356 -7.594 48.944 1.00 51.47 76 SER A C 1
ATOM 612 O O . SER A 1 76 ? -32.462 -8.123 49.613 1.00 51.47 76 SER A O 1
ATOM 614 N N . PRO A 1 77 ? -34.577 -8.144 48.840 1.00 50.00 77 PRO A N 1
ATOM 615 C CA . PRO A 1 77 ? -34.856 -9.445 49.413 1.00 50.00 77 PRO A CA 1
ATOM 616 C C . PRO A 1 77 ? -34.012 -10.469 48.646 1.00 50.00 77 PRO A C 1
ATOM 618 O O . PRO A 1 77 ? -34.147 -10.611 47.436 1.00 50.00 77 PRO A O 1
ATOM 621 N N . TYR A 1 78 ? -33.056 -11.086 49.345 1.00 52.38 78 TYR A N 1
ATOM 622 C CA . TYR A 1 78 ? -32.532 -12.434 49.103 1.00 52.38 78 TYR A CA 1
ATOM 623 C C . TYR A 1 78 ? -32.652 -12.958 47.652 1.00 52.38 78 TYR A C 1
ATOM 625 O O . TYR A 1 78 ? -33.663 -13.559 47.316 1.00 52.38 78 TYR A O 1
ATOM 633 N N . CYS A 1 79 ? -31.620 -12.741 46.816 1.00 51.69 79 CYS A N 1
ATOM 634 C CA . CYS A 1 79 ? -31.251 -13.560 45.626 1.00 51.69 79 CYS A CA 1
ATOM 635 C C . CYS A 1 79 ? -30.224 -12.895 44.678 1.00 51.69 79 CYS A C 1
ATOM 637 O O . CYS A 1 79 ? -29.912 -13.443 43.624 1.00 51.69 79 CYS A O 1
ATOM 639 N N . GLN A 1 80 ? -29.666 -11.720 44.995 1.00 57.53 80 GLN A N 1
ATOM 640 C CA . GLN A 1 80 ? -28.711 -11.068 44.083 1.00 57.53 80 GLN A CA 1
ATOM 641 C C . GLN A 1 80 ? -27.331 -11.742 44.028 1.00 57.53 80 GLN A C 1
ATOM 643 O O . GLN A 1 80 ? -26.703 -11.712 42.975 1.00 57.53 80 GLN A O 1
ATOM 648 N N . GLY A 1 81 ? -26.867 -12.379 45.110 1.00 63.72 81 GLY A N 1
ATOM 649 C CA . GLY A 1 81 ? -25.521 -12.964 45.185 1.00 63.72 81 GLY A CA 1
ATOM 650 C C . GLY A 1 81 ? -25.263 -14.039 44.127 1.00 63.72 81 GLY A C 1
ATOM 651 O O . GLY A 1 81 ? -24.349 -13.899 43.320 1.00 63.72 81 GLY A O 1
ATOM 652 N N . GLU A 1 82 ? -26.114 -15.068 44.056 1.00 73.69 82 GLU A N 1
ATOM 653 C CA . GLU A 1 82 ? -25.960 -16.145 43.067 1.00 73.69 82 GLU A CA 1
ATOM 654 C C . GLU A 1 82 ? -26.147 -15.663 41.625 1.00 73.69 82 GLU A C 1
ATOM 656 O O . GLU A 1 82 ? -25.450 -16.125 40.721 1.00 73.69 82 GLU A O 1
ATOM 661 N N . TYR A 1 83 ? -27.069 -14.725 41.387 1.00 79.38 83 TYR A N 1
ATOM 662 C CA . TYR A 1 83 ? -27.281 -14.158 40.056 1.00 79.38 83 TYR A CA 1
ATOM 663 C C . TYR A 1 83 ? -26.069 -13.343 39.592 1.00 79.38 83 TYR A C 1
ATOM 665 O O . TYR A 1 83 ? -25.588 -13.522 38.470 1.00 79.38 83 TYR A O 1
ATOM 673 N N . LEU A 1 84 ? -25.537 -12.480 40.462 1.00 81.38 84 LEU A N 1
ATOM 674 C CA . LEU A 1 84 ? -24.334 -11.701 40.179 1.00 81.38 84 LEU A CA 1
ATOM 675 C C . LEU A 1 84 ? -23.120 -12.610 39.993 1.00 81.38 84 LEU A C 1
ATOM 677 O O . LEU A 1 84 ? -22.337 -12.374 39.079 1.00 81.38 84 LEU A O 1
ATOM 681 N N . GLN A 1 85 ? -23.002 -13.680 40.779 1.00 85.44 85 GLN A N 1
ATOM 682 C CA . GLN A 1 85 ? -21.905 -14.636 40.664 1.00 85.44 85 GLN A CA 1
ATOM 683 C C . GLN A 1 85 ? -21.983 -15.459 39.371 1.00 85.44 85 GLN A C 1
ATOM 685 O O . GLN A 1 85 ? -20.977 -15.601 38.678 1.00 85.44 85 GLN A O 1
ATOM 690 N N . LYS A 1 86 ? -23.177 -15.911 38.962 1.00 88.12 86 LYS A N 1
ATOM 691 C CA . LYS A 1 86 ? -23.387 -16.532 37.639 1.00 88.12 86 LYS A CA 1
ATOM 692 C C . LYS A 1 86 ? -23.077 -15.561 36.500 1.00 88.12 86 LYS A C 1
ATOM 694 O O . LYS A 1 86 ? -22.486 -15.960 35.496 1.00 88.12 86 LYS A O 1
ATOM 699 N N . ARG A 1 87 ? -23.446 -14.286 36.648 1.00 90.00 87 ARG A N 1
ATOM 700 C CA . ARG A 1 87 ? -23.169 -13.243 35.652 1.00 90.00 87 ARG A CA 1
ATOM 701 C C . ARG A 1 87 ? -21.674 -12.921 35.560 1.00 90.00 87 ARG A C 1
ATOM 703 O O . ARG A 1 87 ? -21.173 -12.785 34.448 1.00 90.00 87 ARG A O 1
ATOM 710 N N . LEU A 1 88 ? -20.969 -12.868 36.690 1.00 91.19 88 LEU A N 1
ATOM 711 C CA . LEU A 1 88 ? -19.510 -12.737 36.762 1.00 91.19 88 LEU A CA 1
ATOM 712 C C . LEU A 1 88 ? -18.820 -13.918 36.081 1.00 91.19 88 LEU A C 1
ATOM 714 O O . LEU A 1 88 ? -18.082 -13.704 35.127 1.00 91.19 88 LEU A O 1
ATOM 718 N N . ALA A 1 89 ? -19.166 -15.152 36.452 1.00 92.44 89 ALA A N 1
ATOM 719 C CA . ALA A 1 89 ? -18.605 -16.355 35.834 1.00 92.44 89 ALA A CA 1
ATOM 720 C C . ALA A 1 89 ? -18.908 -16.451 34.324 1.00 92.44 89 ALA A C 1
ATOM 722 O O . ALA A 1 89 ? -18.135 -17.00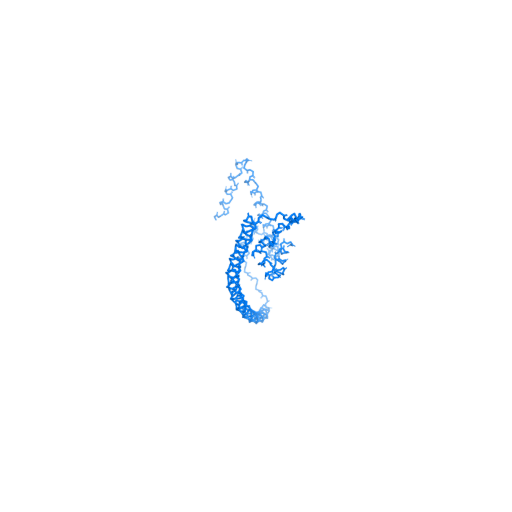8 33.542 1.00 92.44 89 ALA A O 1
ATOM 723 N N . SER A 1 90 ? -20.049 -15.918 33.872 1.00 94.06 90 SER A N 1
ATOM 724 C CA . SER A 1 90 ? -20.347 -15.792 32.441 1.00 94.06 90 SER A CA 1
ATOM 725 C C . SER A 1 90 ? -19.434 -14.777 31.755 1.00 94.06 90 SER A C 1
ATOM 727 O O . SER A 1 90 ? -18.962 -15.042 30.652 1.00 94.06 90 SER A O 1
ATOM 729 N N . LYS A 1 91 ? -19.187 -13.628 32.391 1.00 93.81 91 LYS A N 1
ATOM 730 C CA . LYS A 1 91 ? -18.328 -12.570 31.846 1.00 93.81 91 LYS A CA 1
ATOM 731 C C . LYS A 1 91 ? -16.851 -12.957 31.852 1.00 93.81 91 LYS A C 1
ATOM 733 O O . LYS A 1 91 ? -16.150 -12.634 30.902 1.00 93.81 91 LYS A O 1
ATOM 738 N N . GLU A 1 92 ? -16.397 -13.708 32.849 1.00 95.56 92 GLU A N 1
ATOM 739 C CA . GLU A 1 92 ? -15.045 -14.278 32.886 1.00 95.56 92 GLU A CA 1
ATOM 740 C C . GLU A 1 92 ? -14.815 -15.250 31.724 1.00 95.56 92 GLU A C 1
ATOM 742 O O . GLU A 1 92 ? -13.805 -15.152 31.031 1.00 95.56 92 GLU A O 1
ATOM 747 N N . ARG A 1 93 ? -15.781 -16.133 31.433 1.00 95.44 93 ARG A N 1
ATOM 748 C CA . ARG A 1 93 ? -15.702 -17.027 30.264 1.00 95.44 93 ARG A CA 1
ATOM 749 C C . ARG A 1 93 ? -15.675 -16.263 28.941 1.00 95.44 93 ARG A C 1
ATOM 751 O O . ARG A 1 93 ? -14.912 -16.621 28.047 1.00 95.44 93 ARG A O 1
ATOM 758 N N . GLU A 1 94 ? -16.481 -15.211 28.821 1.00 96.25 94 GLU A N 1
ATOM 759 C CA . GLU A 1 94 ? -16.490 -14.338 27.642 1.00 96.25 94 GLU A CA 1
ATOM 760 C C . GLU A 1 94 ? -15.137 -13.634 27.455 1.00 96.25 94 GLU A C 1
ATOM 762 O O . GLU A 1 94 ? -14.606 -13.616 26.347 1.00 96.25 94 GLU A O 1
ATOM 767 N N . LEU A 1 95 ? -14.532 -13.130 28.536 1.00 95.44 95 LEU A N 1
ATOM 768 C CA . LEU A 1 95 ? -13.201 -12.519 28.498 1.00 95.44 95 LEU A CA 1
ATOM 769 C C . LEU A 1 95 ? -12.122 -13.505 28.049 1.00 95.44 95 LEU A C 1
ATOM 771 O O . LEU A 1 95 ? -11.321 -13.160 27.183 1.00 95.44 95 LEU A O 1
ATOM 775 N N . VAL A 1 96 ? -12.125 -14.732 28.577 1.00 96.56 96 VAL A N 1
ATOM 776 C CA . VAL A 1 96 ? -11.177 -15.777 28.154 1.00 96.56 96 VAL A CA 1
ATOM 777 C C . VAL A 1 96 ? -11.353 -16.097 26.667 1.00 96.56 96 VAL A C 1
ATOM 779 O O . VAL A 1 96 ? -10.370 -16.153 25.931 1.00 96.56 96 VAL A O 1
ATOM 782 N N . SER A 1 97 ? -12.597 -16.226 26.192 1.00 96.88 97 SER A N 1
ATOM 783 C CA . SER A 1 97 ? -12.887 -16.461 24.770 1.00 96.88 97 SER A CA 1
ATOM 784 C C . SER A 1 97 ? -12.408 -15.314 23.873 1.00 96.88 97 SER A C 1
ATOM 786 O O . SER A 1 97 ? -11.877 -15.558 22.786 1.00 96.88 97 SER A O 1
ATOM 788 N N . LEU A 1 98 ? -12.584 -14.063 24.304 1.00 96.56 98 LEU A N 1
ATOM 789 C CA . LEU A 1 98 ? -12.115 -12.891 23.562 1.00 96.56 98 LEU A CA 1
ATOM 790 C C . LEU A 1 98 ? -10.589 -12.805 23.549 1.00 96.56 98 LEU A C 1
ATOM 792 O O . LEU A 1 98 ? -10.008 -12.468 22.519 1.00 96.56 98 LEU A O 1
ATOM 796 N N . GLN A 1 99 ? -9.937 -13.137 24.662 1.00 96.31 99 GLN A N 1
ATOM 797 C CA . GLN A 1 99 ? -8.481 -13.166 24.760 1.00 96.31 99 GLN A CA 1
ATOM 798 C C . GLN A 1 99 ? -7.876 -14.237 23.843 1.00 96.31 99 GLN A C 1
ATOM 800 O O . GLN A 1 99 ? -6.877 -13.974 23.175 1.00 96.31 99 GLN A O 1
ATOM 805 N N . GLU A 1 100 ? -8.505 -15.410 23.761 1.00 96.38 100 GLU A N 1
ATOM 806 C CA . GLU A 1 100 ? -8.135 -16.473 22.823 1.00 96.38 100 GLU A CA 1
ATOM 807 C C . GLU A 1 100 ? -8.272 -16.001 21.369 1.00 96.38 100 GLU A C 1
ATOM 809 O O . GLU A 1 100 ? -7.312 -16.053 20.604 1.00 96.38 100 GLU A O 1
ATOM 814 N N . THR A 1 101 ? -9.422 -15.413 21.022 1.00 96.25 101 THR A N 1
ATOM 815 C CA . THR A 1 101 ? -9.684 -14.883 19.671 1.00 96.25 101 THR A CA 1
ATOM 816 C C . THR A 1 101 ? -8.685 -13.788 19.285 1.00 96.25 101 THR A C 1
ATOM 818 O O . THR A 1 101 ? -8.223 -13.720 18.147 1.00 96.25 101 THR A O 1
ATOM 821 N N . LEU A 1 102 ? -8.345 -12.896 20.221 1.00 95.81 102 LEU A N 1
ATOM 822 C CA . LEU A 1 102 ? -7.340 -11.854 20.002 1.00 95.81 102 LEU A CA 1
ATOM 823 C C . LEU A 1 102 ? -5.949 -12.451 19.800 1.00 95.81 102 LEU A C 1
ATOM 825 O O . LEU A 1 102 ? -5.206 -11.963 18.950 1.00 95.81 102 LEU A O 1
ATOM 829 N N . ARG A 1 103 ? -5.606 -13.508 20.542 1.00 96.56 103 ARG A N 1
ATOM 830 C CA . ARG A 1 103 ? -4.334 -14.213 20.383 1.00 96.56 103 ARG A CA 1
ATOM 831 C C . ARG A 1 103 ? -4.237 -14.884 19.012 1.00 96.56 103 ARG A C 1
ATOM 833 O O . ARG A 1 103 ? -3.233 -14.705 18.330 1.00 96.56 103 ARG A O 1
ATOM 840 N N . GLU A 1 104 ? -5.280 -15.590 18.586 1.00 96.12 104 GLU A N 1
ATOM 841 C CA . GLU A 1 104 ? -5.358 -16.206 17.254 1.00 96.12 104 GLU A CA 1
ATOM 842 C C . GLU 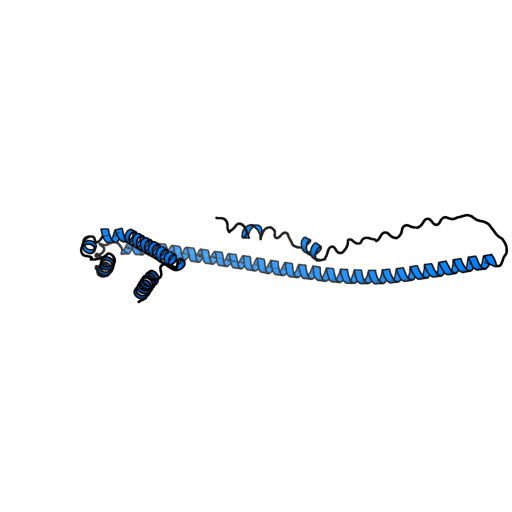A 1 104 ? -5.252 -15.165 16.136 1.00 96.12 104 GLU A C 1
ATOM 844 O O . GLU A 1 104 ? -4.471 -15.333 15.199 1.00 96.12 104 GLU A O 1
ATOM 849 N N . LYS A 1 105 ? -5.977 -14.045 16.261 1.00 95.81 105 LYS A N 1
ATOM 850 C CA . LYS A 1 105 ? -5.858 -12.925 15.318 1.00 95.81 105 LYS A CA 1
ATOM 851 C C . LYS A 1 105 ? -4.449 -12.339 15.306 1.00 95.81 105 LYS A C 1
ATOM 853 O O . LYS A 1 105 ? -3.945 -12.041 14.230 1.00 95.81 105 LYS A O 1
ATOM 858 N N . GLY A 1 106 ? -3.809 -12.208 16.467 1.00 96.75 106 GLY A N 1
ATOM 859 C CA . GLY A 1 106 ? -2.417 -11.772 16.579 1.00 96.75 106 GLY A CA 1
ATOM 860 C C . GLY A 1 106 ? -1.469 -12.669 15.782 1.00 96.75 106 GLY A C 1
ATOM 861 O O . GLY A 1 106 ? -0.715 -12.168 14.953 1.00 96.75 106 GLY A O 1
ATOM 862 N N . TYR A 1 107 ? -1.582 -13.991 15.947 1.00 95.25 107 TYR A N 1
ATOM 863 C CA . TYR A 1 107 ? -0.788 -14.944 15.168 1.00 95.25 107 TYR A CA 1
ATOM 864 C C . TYR A 1 107 ? -1.056 -14.850 13.664 1.00 95.25 107 TYR A C 1
ATOM 866 O O . TYR A 1 107 ? -0.107 -14.886 12.884 1.00 95.25 107 TYR A O 1
ATOM 874 N N . CYS A 1 108 ? -2.319 -14.687 13.261 1.00 95.12 108 CYS A N 1
ATOM 875 C CA . CYS A 1 108 ? -2.689 -14.516 11.856 1.00 95.12 108 CYS A CA 1
ATOM 876 C C . CYS A 1 108 ? -2.026 -13.268 11.243 1.00 95.12 108 CYS A C 1
ATOM 878 O O . CYS A 1 108 ? -1.394 -13.349 10.187 1.00 95.12 108 CYS A O 1
ATOM 880 N N . TYR A 1 109 ? -2.076 -12.131 11.944 1.00 95.00 109 TYR A N 1
ATOM 881 C CA . TYR A 1 109 ? -1.419 -10.904 11.489 1.00 95.00 109 TYR A CA 1
ATOM 882 C C . TYR A 1 109 ? 0.103 -11.044 11.412 1.00 95.00 109 TYR A C 1
ATOM 884 O O . TYR A 1 109 ? 0.712 -10.539 10.469 1.00 95.00 109 TYR A O 1
ATOM 892 N N . ASP A 1 110 ? 0.728 -11.747 12.358 1.00 96.25 110 ASP A N 1
ATOM 893 C CA . ASP A 1 110 ? 2.172 -11.997 12.321 1.00 96.25 110 ASP A CA 1
ATOM 894 C C . ASP A 1 110 ? 2.576 -12.885 11.135 1.00 96.25 110 ASP A C 1
ATOM 896 O O . ASP A 1 110 ? 3.628 -12.659 10.530 1.00 96.25 110 ASP A O 1
ATOM 900 N N . THR A 1 111 ? 1.753 -13.878 10.777 1.00 96.25 111 THR A N 1
ATOM 901 C CA . THR A 1 111 ? 1.985 -14.702 9.581 1.00 96.25 111 THR A CA 1
ATOM 902 C C . THR A 1 111 ? 1.810 -13.901 8.296 1.00 96.25 111 THR A C 1
ATOM 904 O O . THR A 1 111 ? 2.724 -13.889 7.475 1.00 96.25 111 THR A O 1
ATOM 907 N N . GLU A 1 112 ? 0.718 -13.141 8.159 1.00 97.00 112 GLU A N 1
ATOM 908 C CA . GLU A 1 112 ? 0.489 -12.290 6.984 1.00 97.00 112 GLU A CA 1
ATOM 909 C C . GLU A 1 112 ? 1.609 -11.257 6.818 1.00 97.00 112 GLU A C 1
ATOM 911 O O . GLU A 1 112 ? 2.112 -11.040 5.716 1.00 97.00 112 GLU A O 1
ATOM 916 N N . LYS A 1 113 ? 2.057 -10.645 7.920 1.00 97.38 113 LYS A N 1
ATOM 917 C CA . LYS A 1 113 ? 3.175 -9.700 7.908 1.00 97.38 113 LYS A CA 1
ATOM 918 C C . LYS A 1 113 ? 4.450 -10.339 7.355 1.00 97.38 113 LYS A C 1
ATOM 920 O O . LYS A 1 113 ? 5.106 -9.727 6.514 1.00 97.38 113 LYS A O 1
ATOM 925 N N . LYS A 1 114 ? 4.797 -11.553 7.796 1.00 97.69 114 LYS A N 1
ATOM 926 C CA . LYS A 1 114 ? 5.972 -12.281 7.283 1.00 97.69 114 LYS A CA 1
ATOM 927 C C . LYS A 1 114 ? 5.841 -12.601 5.796 1.00 97.69 114 LYS A C 1
ATOM 929 O O . LYS A 1 114 ? 6.822 -12.461 5.066 1.00 97.69 114 LYS A O 1
ATOM 934 N N . ASP A 1 115 ? 4.649 -12.975 5.346 1.00 97.81 115 ASP A N 1
ATOM 935 C CA . ASP A 1 115 ? 4.395 -13.264 3.933 1.00 97.81 115 ASP A CA 1
ATOM 936 C C . ASP A 1 115 ? 4.564 -12.008 3.071 1.00 97.81 115 ASP A C 1
ATOM 938 O O . ASP A 1 115 ? 5.240 -12.050 2.039 1.00 97.81 115 ASP A O 1
ATOM 942 N N . TYR A 1 116 ? 4.038 -10.864 3.517 1.00 96.56 116 TYR A N 1
ATOM 943 C CA . TYR A 1 116 ? 4.249 -9.588 2.829 1.00 96.56 116 TYR A CA 1
ATOM 944 C C . TYR A 1 116 ? 5.721 -9.163 2.831 1.00 96.56 116 TYR A C 1
ATOM 946 O O . TYR A 1 116 ? 6.226 -8.707 1.806 1.00 96.56 116 TYR A O 1
ATOM 954 N N . GLU A 1 117 ? 6.439 -9.335 3.942 1.00 98.00 117 GLU A N 1
ATOM 955 C CA . GLU A 1 117 ? 7.879 -9.056 4.005 1.00 98.00 117 GLU A CA 1
ATOM 956 C C . GLU A 1 117 ? 8.670 -9.916 3.008 1.00 98.00 117 GLU A C 1
ATOM 958 O O . GLU A 1 117 ? 9.592 -9.417 2.354 1.00 98.00 117 GLU A O 1
ATOM 963 N N . MET A 1 118 ? 8.297 -11.188 2.852 1.00 97.12 118 MET A N 1
ATOM 964 C CA . MET A 1 118 ? 8.921 -12.095 1.888 1.00 97.12 118 MET A CA 1
ATOM 965 C C . MET A 1 118 ? 8.616 -11.690 0.441 1.00 97.12 118 MET A C 1
ATOM 967 O O . MET A 1 118 ? 9.535 -11.626 -0.378 1.00 97.12 118 MET A O 1
ATOM 971 N N . GLN A 1 119 ? 7.365 -11.337 0.135 1.00 97.94 119 GLN A N 1
ATOM 972 C CA . GL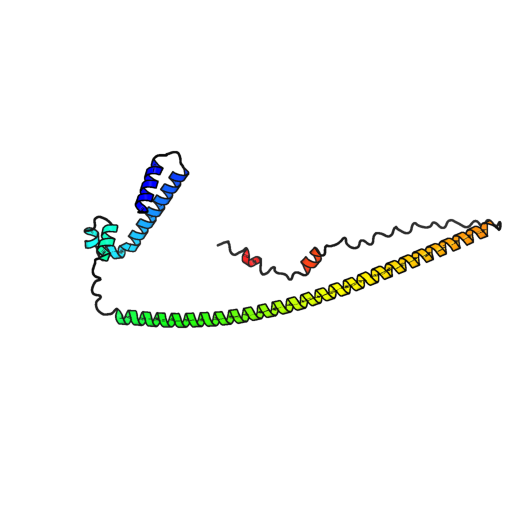N A 1 119 ? 6.975 -10.840 -1.191 1.00 97.94 119 GLN A CA 1
ATOM 973 C C . GLN A 1 119 ? 7.719 -9.552 -1.555 1.00 97.94 119 GLN A C 1
ATOM 975 O O . GLN A 1 119 ? 8.253 -9.434 -2.655 1.00 97.94 119 GLN A O 1
ATOM 980 N N . ILE A 1 120 ? 7.836 -8.610 -0.614 1.00 97.38 120 ILE A N 1
ATOM 981 C CA . ILE A 1 120 ? 8.573 -7.358 -0.829 1.00 97.38 120 ILE A CA 1
ATOM 982 C C . ILE A 1 120 ? 10.050 -7.632 -1.132 1.00 97.38 120 ILE A C 1
ATOM 984 O O . ILE A 1 120 ? 10.624 -6.960 -1.990 1.00 97.38 120 ILE A O 1
ATOM 988 N N . LYS A 1 121 ? 10.681 -8.594 -0.447 1.00 97.81 121 LYS A N 1
ATOM 989 C CA . LYS A 1 121 ? 12.069 -8.985 -0.747 1.00 97.81 121 LYS A CA 1
ATOM 990 C C . LYS A 1 121 ? 12.194 -9.558 -2.155 1.00 97.81 121 LYS A C 1
ATOM 992 O O . LYS A 1 121 ? 13.041 -9.092 -2.908 1.00 97.81 121 LYS A O 1
ATOM 997 N N . SER A 1 122 ? 11.304 -10.477 -2.525 1.00 98.12 122 SER A N 1
ATOM 998 C CA . SER A 1 122 ? 11.287 -11.073 -3.864 1.00 98.12 122 SER A CA 1
ATOM 999 C C . SER A 1 122 ? 11.129 -10.015 -4.963 1.00 98.12 122 SER A C 1
ATOM 1001 O O . SER A 1 122 ? 11.914 -9.998 -5.906 1.00 98.12 122 SER A O 1
ATOM 1003 N N . TRP A 1 123 ? 10.200 -9.066 -4.812 1.00 97.94 123 TRP A N 1
ATOM 1004 C CA . TRP A 1 123 ? 10.027 -7.988 -5.794 1.00 97.94 123 TRP A CA 1
ATOM 1005 C C . TRP A 1 123 ? 11.225 -7.041 -5.876 1.00 97.94 123 TRP A C 1
ATOM 1007 O O . TRP A 1 123 ? 11.517 -6.515 -6.947 1.00 97.94 123 TRP A O 1
ATOM 1017 N N . ARG A 1 124 ? 11.938 -6.810 -4.767 1.00 97.94 124 ARG A N 1
ATOM 1018 C CA . ARG A 1 124 ? 13.173 -6.009 -4.784 1.00 97.94 124 ARG A CA 1
ATOM 1019 C C . ARG A 1 124 ? 14.286 -6.712 -5.552 1.00 97.94 124 ARG A C 1
ATOM 1021 O O . ARG A 1 124 ? 14.988 -6.057 -6.314 1.00 97.94 124 ARG A O 1
ATOM 1028 N N . GLU A 1 125 ? 14.439 -8.017 -5.361 1.00 97.88 125 GLU A N 1
ATOM 1029 C CA . GLU A 1 125 ? 15.419 -8.820 -6.099 1.00 97.88 125 GLU A CA 1
ATOM 1030 C C . GLU A 1 125 ? 15.097 -8.845 -7.597 1.00 97.88 125 GLU A C 1
ATOM 1032 O O . GLU A 1 125 ? 15.987 -8.630 -8.419 1.00 97.88 125 GLU A O 1
ATOM 1037 N N . GLU A 1 126 ? 13.823 -9.016 -7.956 1.00 97.94 126 GLU A N 1
ATOM 1038 C CA . GLU A 1 126 ? 13.373 -8.978 -9.350 1.00 97.94 126 GLU A CA 1
ATOM 1039 C C . GLU A 1 126 ? 13.627 -7.601 -9.993 1.00 97.94 126 GLU A C 1
ATOM 1041 O O . GLU A 1 126 ? 14.151 -7.510 -11.103 1.00 97.94 126 GLU A O 1
ATOM 1046 N N . ALA A 1 127 ? 13.342 -6.511 -9.272 1.00 96.88 127 ALA A N 1
ATOM 1047 C CA . ALA A 1 127 ? 13.618 -5.154 -9.743 1.00 96.88 127 ALA A CA 1
ATOM 1048 C C . ALA A 1 127 ? 15.115 -4.918 -10.011 1.00 96.88 127 ALA A C 1
ATOM 1050 O O . ALA A 1 127 ? 15.464 -4.347 -11.044 1.00 96.88 127 ALA A O 1
ATOM 1051 N N . LEU A 1 128 ? 15.996 -5.403 -9.127 1.00 97.75 128 LEU A N 1
ATOM 1052 C CA . LEU A 1 128 ? 17.449 -5.318 -9.319 1.00 97.75 128 LEU A CA 1
ATOM 1053 C C . LEU A 1 128 ? 17.916 -6.116 -10.546 1.00 97.75 128 LEU A C 1
ATOM 1055 O O . LEU A 1 128 ? 18.798 -5.666 -11.276 1.00 97.75 128 LEU A O 1
ATOM 1059 N N . GLN A 1 129 ? 17.314 -7.280 -10.813 1.00 97.75 129 GLN A N 1
ATOM 1060 C CA . GLN A 1 129 ? 17.615 -8.058 -12.021 1.00 97.75 129 GLN A CA 1
ATOM 1061 C C . GLN A 1 129 ? 17.202 -7.322 -13.300 1.00 97.75 129 GLN A C 1
ATOM 1063 O O . GLN A 1 129 ? 17.959 -7.307 -14.278 1.00 97.75 129 GLN A O 1
ATOM 1068 N N . TYR A 1 130 ? 16.028 -6.685 -13.305 1.00 97.50 130 TYR A N 1
ATOM 1069 C CA . TYR A 1 130 ? 15.608 -5.867 -14.442 1.00 97.50 130 TYR A CA 1
ATOM 1070 C C . TYR A 1 130 ? 16.530 -4.665 -14.649 1.00 97.50 130 TYR A C 1
ATOM 1072 O O . TYR A 1 130 ? 16.883 -4.374 -15.790 1.00 97.50 130 TYR A O 1
ATOM 1080 N N . GLU A 1 131 ? 16.970 -4.004 -13.579 1.00 97.94 131 GLU A N 1
ATOM 1081 C CA . GLU A 1 131 ? 17.900 -2.874 -13.660 1.00 97.94 131 GLU A CA 1
ATOM 1082 C C . GLU A 1 131 ? 19.248 -3.288 -14.272 1.00 97.94 131 GLU A C 1
ATOM 1084 O O . GLU A 1 131 ? 19.710 -2.659 -15.226 1.00 97.94 131 GLU A O 1
ATOM 1089 N N . ALA A 1 132 ? 19.815 -4.415 -13.831 1.00 97.75 132 ALA A N 1
ATOM 1090 C CA . ALA A 1 132 ? 21.032 -4.974 -14.424 1.00 97.75 132 ALA A CA 1
ATOM 1091 C C . ALA A 1 132 ? 20.847 -5.335 -15.912 1.00 97.75 132 ALA A C 1
ATOM 1093 O O . ALA A 1 132 ? 21.723 -5.095 -16.743 1.00 97.75 132 ALA A O 1
ATOM 1094 N N . THR A 1 133 ? 19.681 -5.879 -16.273 1.00 97.69 133 THR A N 1
ATOM 1095 C CA . THR A 1 133 ? 19.358 -6.210 -17.669 1.00 97.69 133 THR A CA 1
ATOM 1096 C C . THR A 1 133 ? 19.252 -4.951 -18.530 1.00 97.69 133 THR A C 1
ATOM 1098 O O . THR A 1 133 ? 19.772 -4.924 -19.644 1.00 97.69 133 THR A O 1
ATOM 1101 N N . ILE A 1 134 ? 18.618 -3.893 -18.016 1.00 97.06 134 ILE A N 1
ATOM 1102 C CA . ILE A 1 134 ? 18.522 -2.597 -18.698 1.00 97.06 134 ILE A CA 1
ATOM 1103 C C . ILE A 1 134 ? 19.918 -2.023 -18.938 1.00 97.06 134 ILE A C 1
ATOM 1105 O O . ILE A 1 134 ? 20.194 -1.583 -20.054 1.00 97.06 134 ILE A O 1
ATOM 1109 N N . GLN A 1 135 ? 20.801 -2.073 -17.940 1.00 97.50 135 GLN A N 1
ATOM 1110 C CA . GLN A 1 135 ? 22.170 -1.581 -18.078 1.00 97.50 135 GLN A CA 1
ATOM 1111 C C . GLN A 1 135 ? 22.944 -2.348 -19.164 1.00 97.50 135 GLN A C 1
ATOM 1113 O O . GLN A 1 135 ? 23.506 -1.731 -20.068 1.00 97.50 135 GLN A O 1
ATOM 1118 N N . ASN A 1 136 ? 22.881 -3.684 -19.163 1.00 98.00 136 ASN A N 1
ATOM 1119 C CA . ASN A 1 136 ? 23.522 -4.508 -20.199 1.00 98.00 136 ASN A CA 1
ATOM 1120 C C . ASN A 1 136 ? 22.994 -4.199 -21.612 1.00 98.00 136 ASN A C 1
ATOM 1122 O O . ASN A 1 136 ? 23.750 -4.171 -22.588 1.00 98.00 136 ASN A O 1
ATOM 1126 N N . LEU A 1 137 ? 21.684 -3.964 -21.741 1.00 97.38 137 LEU A N 1
ATOM 1127 C CA . LEU A 1 137 ? 21.077 -3.588 -23.018 1.00 97.38 137 LEU A CA 1
ATOM 1128 C C . LEU A 1 137 ? 21.524 -2.194 -23.469 1.00 97.38 137 LEU A C 1
ATOM 1130 O O . LEU A 1 137 ? 21.789 -2.003 -24.654 1.00 97.38 137 LEU A O 1
ATOM 1134 N N . GLN A 1 138 ? 21.647 -1.234 -22.552 1.00 98.25 138 GLN A N 1
ATOM 1135 C CA . GLN A 1 138 ? 22.160 0.105 -22.858 1.00 98.25 138 GLN A CA 1
ATOM 1136 C C . GLN A 1 138 ? 23.612 0.061 -23.343 1.00 98.25 138 GLN A C 1
ATOM 1138 O O . GLN A 1 138 ? 23.943 0.708 -24.337 1.00 98.25 138 GLN A O 1
ATOM 1143 N N . GLU A 1 139 ? 24.459 -0.737 -22.694 1.00 97.81 139 GLU A N 1
ATOM 1144 C CA . GLU A 1 139 ? 25.847 -0.950 -23.119 1.00 97.81 139 GLU A CA 1
ATOM 1145 C C . GLU A 1 139 ? 25.915 -1.583 -24.515 1.00 97.81 139 GLU A C 1
ATOM 1147 O O . GLU A 1 139 ? 26.666 -1.121 -25.376 1.00 97.81 139 GLU A O 1
ATOM 1152 N N . SER A 1 140 ? 25.061 -2.576 -24.782 1.00 97.69 140 SER A N 1
ATOM 1153 C CA . SER A 1 140 ? 24.965 -3.216 -26.100 1.00 97.69 140 SER A CA 1
ATOM 1154 C C . SER A 1 140 ? 24.511 -2.238 -27.189 1.00 97.69 140 SER A C 1
ATOM 1156 O O . SER A 1 140 ? 25.068 -2.232 -28.285 1.00 97.69 140 SER A O 1
ATOM 1158 N N . ILE A 1 141 ? 23.517 -1.389 -26.901 1.00 97.75 141 ILE A N 1
ATOM 1159 C CA . ILE A 1 141 ? 23.051 -0.353 -27.835 1.00 97.75 141 ILE A CA 1
ATOM 1160 C C . ILE A 1 141 ? 24.186 0.624 -28.148 1.00 97.75 141 ILE A C 1
ATOM 1162 O O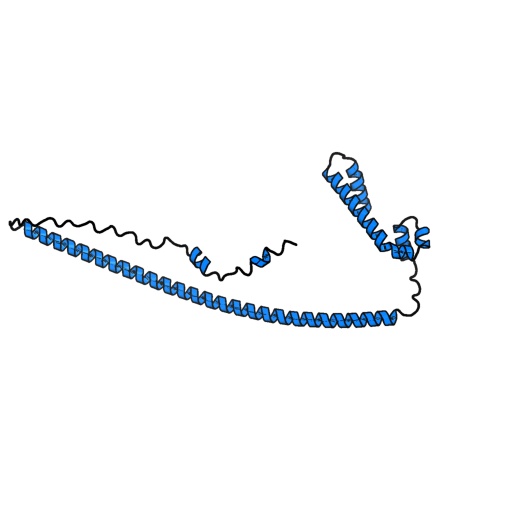 . ILE A 1 141 ? 24.462 0.862 -29.320 1.00 97.75 141 ILE A O 1
ATOM 1166 N N . SER A 1 142 ? 24.882 1.120 -27.123 1.00 98.06 142 SER A N 1
ATOM 1167 C CA . SER A 1 142 ? 26.024 2.028 -27.287 1.00 98.06 142 SER A CA 1
ATOM 1168 C C . SER A 1 142 ? 27.123 1.413 -28.165 1.00 98.06 142 SER A C 1
ATOM 1170 O O . SER A 1 142 ? 27.616 2.055 -29.094 1.00 98.06 142 SER A O 1
ATOM 1172 N N . HIS A 1 143 ? 27.448 0.133 -27.950 1.00 98.00 143 HIS A N 1
ATOM 1173 C CA . HIS A 1 143 ? 28.395 -0.598 -28.795 1.00 98.00 143 HIS A CA 1
ATOM 1174 C C . HIS A 1 143 ? 27.958 -0.615 -30.270 1.00 98.00 143 HIS A C 1
ATOM 1176 O O . HIS A 1 143 ? 28.744 -0.270 -31.156 1.00 98.00 143 HIS A O 1
ATOM 1182 N N . TYR A 1 144 ? 26.701 -0.974 -30.546 1.00 97.44 144 TYR A N 1
ATOM 1183 C CA . TYR A 1 144 ? 26.190 -1.020 -31.919 1.00 97.44 144 TYR A CA 1
ATOM 1184 C C . TYR A 1 144 ? 26.067 0.362 -32.569 1.00 97.44 144 TYR A C 1
ATOM 1186 O O . TYR A 1 144 ? 26.228 0.476 -33.783 1.00 97.44 144 TYR A O 1
ATOM 1194 N N . GLU A 1 145 ? 25.805 1.420 -31.801 1.00 98.1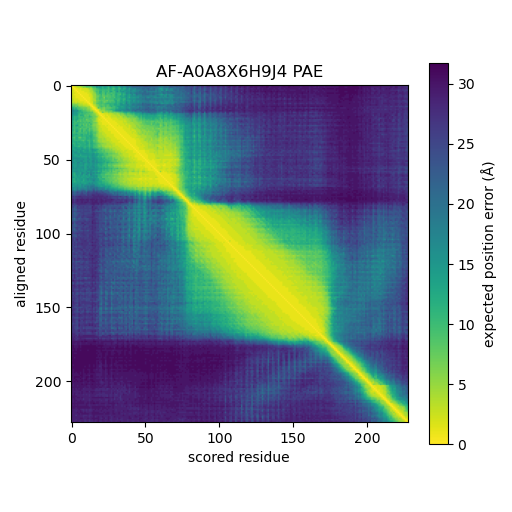2 145 GLU A N 1
ATOM 1195 C CA . GLU A 1 145 ? 25.810 2.795 -32.312 1.00 98.12 145 GLU A CA 1
ATOM 1196 C C . GLU A 1 145 ? 27.207 3.210 -32.788 1.00 98.12 145 GLU A C 1
ATOM 1198 O O . GLU A 1 145 ? 27.346 3.764 -33.883 1.00 98.12 145 GLU A O 1
ATOM 1203 N N . VAL A 1 146 ? 28.247 2.886 -32.012 1.00 98.00 146 VAL A N 1
ATOM 1204 C CA . VAL A 1 146 ? 29.645 3.124 -32.401 1.00 98.00 146 VAL A CA 1
ATOM 1205 C C . VAL A 1 146 ? 29.998 2.339 -33.665 1.00 98.00 146 VAL A C 1
ATOM 1207 O O . VAL A 1 146 ? 30.511 2.922 -34.622 1.00 98.00 146 VAL A O 1
ATOM 1210 N N . GLU A 1 147 ? 29.670 1.047 -33.714 1.00 98.00 147 GLU A N 1
ATOM 1211 C CA . GLU A 1 147 ? 29.935 0.201 -34.883 1.00 98.00 147 GLU A CA 1
ATOM 1212 C C . GLU A 1 147 ? 29.219 0.715 -36.144 1.00 98.00 147 GLU A C 1
ATOM 1214 O O . GLU A 1 147 ? 29.823 0.799 -37.218 1.00 98.00 147 GLU A O 1
ATOM 1219 N N . ASN A 1 148 ? 27.954 1.134 -36.025 1.00 97.38 148 ASN A N 1
ATOM 1220 C CA . ASN A 1 148 ? 27.190 1.699 -37.140 1.00 97.38 148 ASN A CA 1
ATOM 1221 C C . ASN A 1 148 ? 27.833 2.988 -37.666 1.00 97.38 148 ASN A C 1
ATOM 1223 O O . ASN A 1 148 ? 27.944 3.166 -38.878 1.00 97.38 148 ASN A O 1
ATOM 1227 N N . ASN A 1 149 ? 28.311 3.860 -36.774 1.00 97.94 149 ASN A N 1
ATOM 1228 C CA . ASN A 1 149 ? 29.026 5.073 -37.171 1.00 97.94 149 ASN A CA 1
ATOM 1229 C C . ASN A 1 149 ? 30.321 4.743 -37.926 1.00 97.94 149 ASN A C 1
ATOM 1231 O O . ASN A 1 149 ? 30.547 5.293 -39.003 1.00 97.94 149 ASN A O 1
ATOM 1235 N N . THR A 1 150 ? 31.112 3.777 -37.448 1.00 98.25 150 THR A N 1
ATOM 1236 C CA . THR A 1 150 ? 32.315 3.314 -38.161 1.00 98.25 150 THR A CA 1
ATOM 1237 C C . THR A 1 150 ? 31.983 2.747 -39.545 1.00 98.25 150 THR A C 1
ATOM 1239 O O . THR A 1 150 ? 32.698 2.999 -40.516 1.00 98.25 150 THR A O 1
ATOM 1242 N N . LEU A 1 151 ? 30.898 1.979 -39.672 1.00 97.62 151 LEU A N 1
ATOM 1243 C CA . LEU A 1 151 ? 30.459 1.449 -40.966 1.00 97.62 151 LEU A CA 1
ATOM 1244 C C . LEU A 1 151 ? 29.981 2.557 -41.910 1.00 97.62 151 LEU A C 1
ATOM 1246 O O . LEU A 1 151 ? 30.285 2.506 -43.101 1.00 97.62 151 LEU A O 1
ATOM 1250 N N . ARG 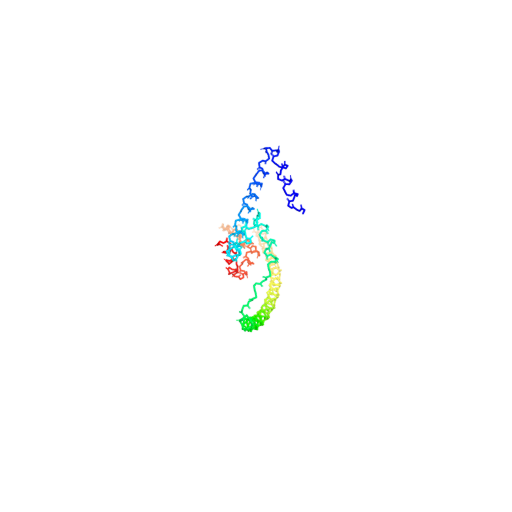A 1 152 ? 29.282 3.573 -41.393 1.00 97.56 152 ARG A N 1
ATOM 1251 C CA . ARG A 1 152 ? 28.882 4.752 -42.175 1.00 97.56 152 ARG A CA 1
ATOM 1252 C C . ARG A 1 152 ? 30.091 5.526 -42.687 1.00 97.56 152 ARG A C 1
ATOM 1254 O O . ARG A 1 152 ? 30.105 5.865 -43.863 1.00 97.56 152 ARG A O 1
ATOM 1261 N N . GLU A 1 153 ? 31.106 5.742 -41.853 1.00 97.62 153 GLU A N 1
ATOM 1262 C CA . GLU A 1 153 ? 32.359 6.394 -42.263 1.00 97.62 153 GLU A CA 1
ATOM 1263 C C . GLU A 1 153 ? 33.074 5.608 -43.370 1.00 97.62 153 GLU A C 1
ATOM 1265 O O . GLU A 1 153 ? 33.481 6.174 -44.388 1.00 97.62 153 GLU A O 1
ATOM 1270 N N . LYS A 1 154 ? 33.169 4.279 -43.223 1.00 97.88 154 LYS A N 1
ATOM 1271 C CA . LYS A 1 154 ? 33.721 3.407 -44.272 1.00 97.88 154 LYS A CA 1
ATOM 1272 C C . LYS A 1 154 ? 32.929 3.516 -45.573 1.00 97.88 154 LYS A C 1
ATOM 1274 O O . LYS A 1 154 ? 33.532 3.649 -46.633 1.00 97.88 154 LYS A O 1
ATOM 1279 N N . LEU A 1 155 ? 31.597 3.504 -45.497 1.00 97.62 155 LEU A N 1
ATOM 1280 C CA . LEU A 1 155 ? 30.733 3.652 -46.667 1.00 97.62 155 LEU A CA 1
ATOM 1281 C C . LEU A 1 155 ? 30.963 5.000 -47.362 1.00 97.62 155 LEU A C 1
ATOM 1283 O O . LEU A 1 155 ?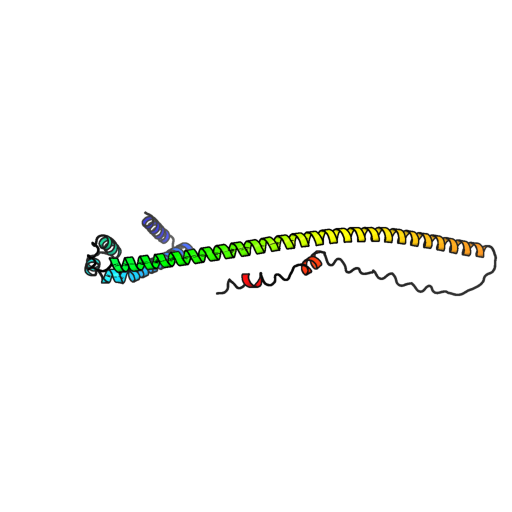 31.112 5.031 -48.581 1.00 97.62 155 LEU A O 1
ATOM 1287 N N . THR A 1 156 ? 31.040 6.100 -46.607 1.00 97.31 156 THR A N 1
ATOM 1288 C CA . THR A 1 156 ? 31.305 7.429 -47.178 1.00 97.31 156 THR A CA 1
ATOM 1289 C C . THR A 1 156 ? 32.682 7.523 -47.827 1.00 97.31 156 THR A C 1
ATOM 1291 O O . THR A 1 156 ? 32.802 8.138 -48.885 1.00 97.31 156 THR A O 1
ATOM 1294 N N . ASN A 1 157 ? 33.700 6.873 -47.255 1.00 97.38 157 ASN A N 1
ATOM 1295 C CA . ASN A 1 157 ? 35.042 6.834 -47.837 1.00 97.38 157 ASN A CA 1
ATOM 1296 C C . ASN A 1 157 ? 35.056 6.040 -49.147 1.00 97.38 157 ASN A C 1
ATOM 1298 O O . ASN A 1 157 ? 35.525 6.551 -50.159 1.00 97.38 157 ASN A O 1
ATOM 1302 N N . CYS A 1 158 ? 34.462 4.842 -49.171 1.00 96.62 158 CYS A N 1
ATOM 1303 C CA . CYS A 1 158 ? 34.344 4.057 -50.403 1.00 96.62 158 CYS A CA 1
ATOM 1304 C C . CYS A 1 158 ? 33.534 4.794 -51.483 1.00 96.62 158 CYS A C 1
ATOM 1306 O O . CYS A 1 158 ? 33.880 4.736 -52.660 1.00 96.62 158 CYS A O 1
ATOM 1308 N N . GLN A 1 159 ? 32.474 5.513 -51.098 1.00 97.12 159 GLN A N 1
ATOM 1309 C CA . GLN A 1 159 ? 31.698 6.349 -52.018 1.00 97.12 159 GLN A CA 1
ATOM 1310 C C . GLN A 1 159 ? 32.561 7.475 -52.615 1.00 97.12 159 GLN A C 1
ATOM 1312 O O . GLN A 1 159 ? 32.471 7.750 -53.811 1.00 97.12 159 GLN A O 1
ATOM 1317 N N . ALA A 1 160 ? 33.400 8.124 -51.801 1.00 96.44 160 ALA A N 1
ATOM 1318 C CA . ALA A 1 160 ? 34.315 9.167 -52.258 1.00 96.44 160 ALA A CA 1
ATOM 1319 C C . ALA A 1 160 ? 35.386 8.609 -53.210 1.00 96.44 160 ALA A C 1
ATOM 1321 O O . ALA A 1 160 ? 35.583 9.165 -54.289 1.00 96.44 160 ALA A O 1
ATOM 1322 N N . GLU A 1 161 ? 36.006 7.478 -52.863 1.00 96.81 161 GLU A N 1
ATOM 1323 C CA . GLU A 1 161 ? 36.976 6.778 -53.718 1.00 96.81 161 GLU A CA 1
ATOM 1324 C C . GLU A 1 161 ? 36.363 6.374 -55.067 1.00 96.81 161 GLU A C 1
ATOM 1326 O O . GLU A 1 161 ? 36.978 6.571 -56.117 1.00 96.81 161 GLU A O 1
ATOM 1331 N N . LEU A 1 162 ? 35.128 5.861 -55.064 1.00 96.38 162 LEU A N 1
ATOM 1332 C CA . LEU A 1 162 ? 34.401 5.523 -56.288 1.00 96.38 162 LEU A CA 1
ATOM 1333 C C . LEU A 1 162 ? 34.178 6.758 -57.173 1.00 96.38 162 LEU A C 1
ATOM 1335 O O . LEU A 1 162 ? 34.429 6.707 -58.378 1.00 96.38 162 LEU A O 1
ATOM 1339 N N . ASN A 1 163 ? 33.739 7.872 -56.582 1.00 95.25 163 ASN A N 1
ATOM 1340 C CA . ASN A 1 163 ? 33.533 9.125 -57.309 1.00 95.25 163 ASN A CA 1
ATOM 1341 C C . ASN A 1 163 ? 34.849 9.674 -57.883 1.00 95.25 163 ASN A C 1
ATOM 1343 O O . ASN A 1 163 ? 34.866 10.155 -59.015 1.00 95.25 163 ASN A O 1
ATOM 1347 N N . GLU A 1 164 ? 35.960 9.577 -57.147 1.00 95.31 164 GLU A N 1
ATOM 1348 C CA . GLU A 1 164 ? 37.282 9.943 -57.667 1.00 95.31 164 GLU A CA 1
ATOM 1349 C C . GLU A 1 164 ? 37.689 9.082 -58.865 1.00 95.31 164 GLU A C 1
ATOM 1351 O O . GLU A 1 164 ? 38.179 9.618 -59.861 1.00 95.31 164 GLU A O 1
ATOM 1356 N N . CYS A 1 165 ? 37.483 7.765 -58.794 1.00 94.44 165 CYS A N 1
ATOM 1357 C CA . CYS A 1 165 ? 37.763 6.856 -59.904 1.00 94.44 165 CYS A CA 1
ATOM 1358 C C . CYS A 1 165 ? 36.942 7.215 -61.152 1.00 94.44 165 CYS A C 1
ATOM 1360 O O . CYS A 1 165 ? 37.517 7.335 -62.234 1.00 94.44 165 CYS A O 1
ATOM 1362 N N . LEU A 1 166 ? 35.640 7.481 -60.995 1.00 93.19 166 LEU A N 1
ATOM 1363 C CA . LEU A 1 166 ? 34.767 7.922 -62.091 1.00 93.19 166 LEU A CA 1
ATOM 1364 C C . LEU A 1 166 ? 35.210 9.269 -62.686 1.00 93.19 166 LEU A C 1
ATOM 1366 O O . LEU A 1 166 ? 35.214 9.448 -63.904 1.00 93.19 166 LEU A O 1
ATOM 1370 N N . HIS A 1 167 ? 35.626 10.224 -61.849 1.00 89.69 167 HIS A N 1
ATOM 1371 C CA . HIS A 1 167 ? 36.175 11.494 -62.331 1.00 89.69 167 HIS A CA 1
ATOM 1372 C C . HIS A 1 167 ? 37.486 11.310 -63.104 1.00 89.69 167 HIS A C 1
ATOM 1374 O O . HIS A 1 167 ? 37.686 11.973 -64.124 1.00 89.69 167 HIS A O 1
ATOM 1380 N N . ARG A 1 168 ? 38.373 10.412 -62.655 1.00 89.12 168 ARG A N 1
ATOM 1381 C CA . ARG A 1 168 ? 39.618 10.095 -63.375 1.00 89.12 168 ARG A CA 1
ATOM 1382 C C . ARG A 1 168 ? 39.327 9.479 -64.743 1.00 89.12 168 ARG A C 1
ATOM 1384 O O . ARG A 1 168 ? 39.935 9.915 -65.715 1.00 89.12 168 ARG A O 1
ATOM 1391 N N . GLU A 1 169 ? 38.382 8.543 -64.826 1.00 86.69 169 GLU A N 1
ATOM 1392 C CA . GLU A 1 169 ? 37.974 7.898 -66.082 1.00 86.69 169 GLU A CA 1
ATOM 1393 C C . GLU A 1 169 ? 37.429 8.911 -67.103 1.00 86.69 169 GLU A C 1
ATOM 1395 O O . GLU A 1 169 ? 37.900 8.959 -68.244 1.00 86.69 169 GLU A O 1
ATOM 1400 N N . ASN A 1 170 ? 36.524 9.798 -66.677 1.00 81.00 170 ASN A N 1
ATOM 1401 C CA . ASN A 1 170 ? 35.973 10.845 -67.543 1.00 81.00 170 ASN A CA 1
ATOM 1402 C C . ASN A 1 170 ? 37.055 11.816 -68.050 1.00 81.00 170 ASN A C 1
ATOM 1404 O O . ASN A 1 170 ? 37.071 12.161 -69.230 1.00 81.00 170 ASN A O 1
ATOM 1408 N N . ASN A 1 171 ? 38.007 12.204 -67.197 1.00 76.75 171 ASN A N 1
ATOM 1409 C CA . ASN A 1 171 ? 39.103 13.092 -67.599 1.00 76.75 171 ASN A CA 1
ATOM 1410 C C . ASN A 1 171 ? 40.114 12.419 -68.546 1.00 76.75 171 ASN A C 1
ATOM 1412 O O . ASN A 1 171 ? 40.761 13.106 -69.335 1.00 76.75 171 ASN A O 1
ATOM 1416 N N . THR A 1 172 ? 40.271 11.091 -68.494 1.00 69.94 172 THR A N 1
ATOM 1417 C CA . THR A 1 172 ? 41.130 10.358 -69.444 1.00 69.94 172 THR A CA 1
ATOM 1418 C C . THR A 1 172 ? 40.502 10.182 -70.828 1.00 69.94 172 THR A C 1
ATOM 1420 O O . THR A 1 172 ? 41.237 10.076 -71.809 1.00 69.94 172 THR A O 1
ATOM 1423 N N . LEU A 1 173 ? 39.170 10.197 -70.932 1.00 59.31 173 LEU A N 1
ATOM 1424 C CA . LEU A 1 173 ? 38.452 10.094 -72.208 1.00 59.31 173 LEU A CA 1
ATOM 1425 C C . LEU A 1 173 ? 38.439 11.416 -73.000 1.00 59.31 173 LEU A C 1
ATOM 1427 O O . LEU A 1 173 ? 38.450 11.380 -74.226 1.00 59.31 173 LEU A O 1
ATOM 1431 N N . ASP A 1 174 ? 38.527 12.574 -72.338 1.00 51.41 174 ASP A N 1
ATOM 1432 C CA . ASP A 1 174 ? 38.572 13.891 -73.008 1.00 51.41 174 ASP A CA 1
ATOM 1433 C C . ASP A 1 174 ? 39.948 14.222 -73.642 1.00 51.41 174 ASP A C 1
ATOM 1435 O O . ASP A 1 174 ? 40.082 15.159 -74.429 1.00 51.41 174 ASP A O 1
ATOM 1439 N N . GLY A 1 175 ? 40.988 13.427 -73.347 1.00 52.28 175 GLY A N 1
ATOM 1440 C CA . GLY A 1 175 ? 42.322 13.534 -73.959 1.00 52.28 175 GLY A CA 1
ATOM 1441 C C . GLY A 1 175 ? 42.494 12.759 -75.274 1.00 52.28 175 GLY A C 1
ATOM 1442 O O . GLY A 1 175 ? 43.515 12.910 -75.948 1.00 52.28 175 GLY A O 1
ATOM 1443 N N . GLY A 1 176 ? 41.515 11.936 -75.657 1.00 47.78 176 GLY A N 1
ATOM 1444 C CA . GLY A 1 176 ? 41.526 11.145 -76.884 1.00 47.78 176 GLY A CA 1
ATOM 1445 C C . GLY A 1 176 ? 40.200 11.295 -77.608 1.00 47.78 176 GLY A C 1
ATOM 1446 O O . GLY A 1 176 ? 39.240 10.609 -77.284 1.00 47.78 176 GLY A O 1
ATOM 1447 N N . GLY A 1 177 ? 40.152 12.192 -78.595 1.00 47.19 177 GLY A N 1
ATOM 1448 C CA . GLY A 1 177 ? 38.959 12.468 -79.389 1.00 47.19 177 GLY A CA 1
ATOM 1449 C C . GLY A 1 177 ? 38.349 11.212 -80.011 1.00 47.19 177 GLY A C 1
ATOM 1450 O O . GLY A 1 177 ? 38.749 10.783 -81.089 1.00 47.19 177 GLY A O 1
ATOM 1451 N N . LEU A 1 178 ? 37.332 10.665 -79.354 1.00 43.56 178 LEU A N 1
ATOM 1452 C CA . LEU A 1 178 ? 36.316 9.820 -79.959 1.00 43.56 178 LEU A CA 1
ATOM 1453 C C . LEU A 1 178 ? 35.017 10.018 -79.179 1.00 43.56 178 LEU A C 1
ATOM 1455 O O . LEU A 1 178 ? 34.729 9.357 -78.188 1.00 43.56 178 LEU A O 1
ATOM 1459 N N . PHE A 1 179 ? 34.235 10.978 -79.672 1.00 48.22 179 PHE A N 1
ATOM 1460 C CA . PHE A 1 179 ? 32.822 11.136 -79.362 1.00 48.22 179 PHE A CA 1
ATOM 1461 C C . PHE A 1 179 ? 32.108 9.808 -79.650 1.00 48.22 179 PHE A C 1
ATOM 1463 O O . PHE A 1 179 ? 31.786 9.500 -80.798 1.00 48.22 179 PHE A O 1
ATOM 1470 N N . VAL A 1 180 ? 31.835 9.025 -78.610 1.00 46.16 180 VAL A N 1
ATOM 1471 C CA . VAL A 1 180 ? 30.798 7.997 -78.661 1.00 46.16 180 VAL A CA 1
ATOM 1472 C C . VAL A 1 180 ? 29.601 8.559 -77.916 1.00 46.16 180 VAL A C 1
ATOM 1474 O O . VAL A 1 180 ? 29.553 8.596 -76.691 1.00 46.16 180 VAL A O 1
ATOM 1477 N N . HIS A 1 181 ? 28.633 9.042 -78.695 1.00 51.62 181 HIS A N 1
ATOM 1478 C CA . HIS A 1 181 ? 27.261 9.201 -78.236 1.00 51.62 181 HIS A CA 1
ATOM 1479 C C . HIS A 1 181 ? 26.792 7.884 -77.614 1.00 51.62 181 HIS A C 1
ATOM 1481 O O . HIS A 1 181 ? 26.669 6.884 -78.318 1.00 51.62 181 HIS A O 1
ATOM 1487 N N . SER A 1 182 ? 26.479 7.899 -76.322 1.00 42.41 182 SER A N 1
ATOM 1488 C CA . SER A 1 182 ? 25.637 6.867 -75.730 1.00 42.41 182 SER A CA 1
ATOM 1489 C C . SER A 1 182 ? 24.763 7.464 -74.635 1.00 42.41 182 SER A C 1
ATOM 1491 O O . SER A 1 182 ? 25.199 7.726 -73.522 1.00 42.41 182 SER A O 1
ATOM 1493 N N . ASN A 1 183 ? 23.528 7.734 -75.052 1.00 40.25 183 ASN A N 1
ATOM 1494 C CA . ASN A 1 183 ? 22.269 7.537 -74.346 1.00 40.25 183 ASN A CA 1
ATOM 1495 C C . ASN A 1 183 ? 22.219 7.816 -72.839 1.00 40.25 183 ASN A C 1
ATOM 1497 O O . ASN A 1 183 ? 22.675 7.026 -72.021 1.00 40.25 183 ASN A O 1
ATOM 1501 N N . ASN A 1 184 ? 21.475 8.879 -72.517 1.00 49.16 184 ASN A N 1
ATOM 1502 C CA . ASN A 1 184 ? 20.438 8.926 -71.484 1.00 49.16 184 ASN A CA 1
ATOM 1503 C C . ASN A 1 184 ? 20.255 7.620 -70.690 1.00 49.16 184 ASN A C 1
ATOM 1505 O O . ASN A 1 184 ? 19.385 6.808 -71.006 1.00 49.16 184 ASN A O 1
ATOM 1509 N N . CYS A 1 185 ? 20.987 7.489 -69.590 1.00 41.44 185 CYS A N 1
ATOM 1510 C CA . CYS A 1 185 ? 20.488 6.774 -68.429 1.00 41.44 185 CYS A CA 1
ATOM 1511 C C . CYS A 1 185 ? 19.906 7.829 -67.493 1.00 41.44 185 CYS A C 1
ATOM 1513 O O . CYS A 1 185 ? 20.622 8.502 -66.755 1.00 41.44 185 CYS A O 1
ATOM 1515 N N . PHE A 1 186 ? 18.588 7.995 -67.594 1.00 42.91 186 PHE A N 1
ATOM 1516 C CA . PHE A 1 186 ? 17.753 8.523 -66.525 1.00 42.91 186 PHE A CA 1
ATOM 1517 C C . PHE A 1 186 ? 18.173 7.822 -65.224 1.00 42.91 186 PHE A C 1
ATOM 1519 O O . PHE A 1 186 ? 17.866 6.650 -65.017 1.00 42.91 186 PHE A O 1
ATOM 1526 N N . LEU A 1 187 ? 18.907 8.521 -64.362 1.00 43.75 187 LEU A N 1
ATOM 1527 C CA . LEU A 1 187 ? 18.926 8.195 -62.946 1.00 43.75 187 LEU A CA 1
ATOM 1528 C C . LEU A 1 187 ? 17.546 8.599 -62.437 1.00 43.75 187 LEU A C 1
ATOM 1530 O O . LEU A 1 187 ? 17.301 9.766 -62.136 1.00 43.75 187 LEU A O 1
ATOM 1534 N N . GLU A 1 188 ? 16.625 7.632 -62.430 1.00 39.31 188 GLU A N 1
ATOM 1535 C CA . GLU A 1 188 ? 15.474 7.681 -61.540 1.00 39.31 188 GLU A CA 1
ATOM 1536 C C . GLU A 1 188 ? 15.980 8.127 -60.170 1.00 39.31 188 GLU A C 1
ATOM 1538 O O . GLU A 1 188 ? 16.889 7.521 -59.593 1.00 39.31 188 GLU A O 1
ATOM 1543 N N . GLU A 1 189 ? 15.416 9.232 -59.688 1.00 36.38 189 GLU A N 1
ATOM 1544 C CA . GLU A 1 189 ? 15.542 9.666 -58.311 1.00 36.38 189 GLU A CA 1
ATOM 1545 C C . GLU A 1 189 ? 15.262 8.455 -57.419 1.00 36.38 189 GLU A C 1
ATOM 1547 O O . GLU A 1 189 ? 14.117 8.031 -57.258 1.00 36.38 189 GLU A O 1
ATOM 1552 N N . SER A 1 190 ? 16.317 7.872 -56.840 1.00 38.53 190 SER A N 1
ATOM 1553 C CA . SER A 1 190 ? 16.133 6.951 -55.729 1.00 38.53 190 SER A CA 1
ATOM 1554 C C . SER A 1 190 ? 15.296 7.689 -54.690 1.00 38.53 190 SER A C 1
ATOM 1556 O O . SER A 1 190 ? 15.631 8.831 -54.344 1.00 38.53 190 SER A O 1
ATOM 1558 N N . PRO A 1 191 ? 14.193 7.089 -54.215 1.00 41.81 191 PRO A N 1
ATOM 1559 C CA . PRO A 1 191 ? 13.317 7.752 -53.276 1.00 41.81 191 PRO A CA 1
ATOM 1560 C C . PRO A 1 191 ? 14.172 8.175 -52.089 1.00 41.81 191 PRO A C 1
ATOM 1562 O O . PRO A 1 191 ? 14.938 7.371 -51.549 1.00 41.81 191 PRO A O 1
ATOM 1565 N N . ARG A 1 192 ? 14.061 9.460 -51.714 1.00 47.72 192 ARG A N 1
ATOM 1566 C CA . ARG A 1 192 ? 14.594 9.987 -50.450 1.00 47.72 192 ARG A CA 1
ATOM 1567 C C . ARG A 1 192 ? 14.401 8.904 -49.397 1.00 47.72 192 ARG A C 1
ATOM 1569 O O . ARG A 1 192 ? 13.285 8.379 -49.351 1.00 47.72 192 ARG A O 1
ATOM 1576 N N . PRO A 1 193 ? 15.406 8.568 -48.570 1.00 39.25 193 PRO A N 1
ATOM 1577 C CA . PRO A 1 193 ? 15.192 7.612 -47.504 1.00 39.25 193 PRO A CA 1
ATOM 1578 C C . PRO A 1 193 ? 14.041 8.166 -46.675 1.00 39.25 193 PRO A C 1
ATOM 1580 O O . PRO A 1 193 ? 14.188 9.167 -45.970 1.00 39.25 193 PRO A O 1
ATOM 1583 N N . THR A 1 194 ? 12.858 7.570 -46.846 1.00 40.22 194 THR A N 1
ATOM 1584 C CA . THR A 1 194 ? 11.724 7.779 -45.967 1.00 40.22 194 THR A CA 1
ATOM 1585 C C . THR A 1 194 ? 12.318 7.587 -44.605 1.00 40.22 194 THR A C 1
ATOM 1587 O O . THR A 1 194 ? 12.891 6.526 -44.341 1.00 40.22 194 THR A O 1
ATOM 1590 N N . ALA A 1 195 ? 12.264 8.656 -43.809 1.00 38.66 195 ALA A N 1
ATOM 1591 C CA . ALA A 1 195 ? 12.577 8.620 -42.406 1.00 38.66 195 ALA A CA 1
ATOM 1592 C C . ALA A 1 195 ? 12.097 7.264 -41.908 1.00 38.66 195 ALA A C 1
ATOM 1594 O O . ALA A 1 195 ? 10.896 6.974 -41.962 1.00 38.66 195 ALA A O 1
ATOM 1595 N N . TRP A 1 196 ? 13.045 6.409 -41.522 1.00 35.72 196 TRP A N 1
ATOM 1596 C CA . TRP A 1 196 ? 12.736 5.335 -40.610 1.00 35.72 196 TRP A CA 1
ATOM 1597 C C . TRP A 1 196 ? 12.200 6.084 -39.411 1.00 35.72 196 TRP A C 1
ATOM 1599 O O . TRP A 1 196 ? 12.938 6.646 -38.602 1.00 35.72 196 TRP A O 1
ATOM 1609 N N . SER A 1 197 ? 10.882 6.229 -39.411 1.00 33.22 197 SER A N 1
ATOM 1610 C CA . SER A 1 197 ? 10.112 6.679 -38.290 1.00 33.22 197 SER A CA 1
ATOM 1611 C C . SER A 1 197 ? 10.272 5.545 -37.300 1.00 33.22 197 SER A C 1
ATOM 1613 O O . SER A 1 197 ? 9.419 4.678 -37.151 1.00 33.22 197 SER A O 1
ATOM 1615 N N . PHE A 1 198 ? 11.415 5.557 -36.610 1.00 34.53 198 PHE A N 1
ATOM 1616 C CA . PHE A 1 198 ? 11.436 5.153 -35.226 1.00 34.53 198 PHE A CA 1
ATOM 1617 C C . PHE A 1 198 ? 10.179 5.774 -34.631 1.00 34.53 198 PHE A C 1
ATOM 1619 O O . PHE A 1 198 ? 9.997 6.993 -34.780 1.00 34.53 198 PHE A O 1
ATOM 1626 N N . PRO A 1 199 ? 9.265 4.969 -34.066 1.00 37.84 199 PRO A N 1
ATOM 1627 C CA . PRO A 1 199 ? 8.103 5.520 -33.413 1.00 37.84 199 PRO A CA 1
ATOM 1628 C C . PRO A 1 199 ? 8.649 6.541 -32.428 1.00 37.84 199 PRO A C 1
ATOM 1630 O O . PRO A 1 199 ? 9.384 6.174 -31.510 1.00 37.84 199 PRO A O 1
ATOM 1633 N N . ARG A 1 200 ? 8.375 7.825 -32.707 1.00 40.41 200 ARG A N 1
ATOM 1634 C CA . ARG A 1 200 ? 8.677 8.959 -31.837 1.00 40.41 200 ARG A CA 1
ATOM 1635 C C . ARG A 1 200 ? 8.460 8.477 -30.425 1.00 40.41 200 ARG A C 1
ATOM 1637 O O . ARG A 1 200 ? 7.319 8.141 -30.120 1.00 40.41 200 ARG A O 1
ATOM 1644 N N . GLN A 1 201 ? 9.549 8.407 -29.659 1.00 46.72 201 GLN A N 1
ATOM 1645 C CA . GLN A 1 201 ? 9.589 8.333 -28.207 1.00 46.72 201 GLN A CA 1
ATOM 1646 C C . GLN A 1 201 ? 8.194 8.107 -27.618 1.00 46.72 201 GLN A C 1
ATOM 1648 O O . GLN A 1 201 ? 7.552 9.035 -27.122 1.00 46.72 201 GLN A O 1
ATOM 1653 N N . ARG A 1 202 ? 7.691 6.865 -27.695 1.00 41.81 202 ARG A N 1
ATOM 1654 C CA . ARG A 1 202 ? 6.709 6.430 -26.710 1.00 41.81 202 ARG A CA 1
ATOM 1655 C C . ARG A 1 202 ? 7.524 6.427 -25.439 1.00 41.81 202 ARG A C 1
ATOM 1657 O O . ARG A 1 202 ? 8.310 5.517 -25.210 1.00 41.81 202 ARG A O 1
ATOM 1664 N N . SER A 1 203 ? 7.440 7.564 -24.754 1.00 49.66 203 SER A N 1
ATOM 1665 C CA . SER A 1 203 ? 8.144 7.901 -23.534 1.00 49.66 203 SER A CA 1
ATOM 1666 C C . SER A 1 203 ? 8.316 6.655 -22.675 1.00 49.66 203 SER A C 1
ATOM 1668 O O . SER A 1 203 ? 7.391 5.846 -22.579 1.00 49.66 203 SER A O 1
ATOM 1670 N N . LEU A 1 204 ? 9.465 6.508 -22.021 1.00 50.06 204 LEU A N 1
ATOM 1671 C CA . LEU A 1 204 ? 9.671 5.496 -20.982 1.00 50.06 204 LEU A CA 1
ATOM 1672 C C . LEU A 1 204 ? 8.485 5.444 -19.991 1.00 50.06 204 LEU A C 1
ATOM 1674 O O . LEU A 1 204 ? 8.162 4.371 -19.493 1.00 50.06 204 LEU A O 1
ATOM 1678 N N . LEU A 1 205 ? 7.735 6.546 -19.824 1.00 47.62 205 LEU A N 1
ATOM 1679 C CA . LEU A 1 205 ? 6.450 6.599 -19.112 1.00 47.62 205 LEU A CA 1
ATOM 1680 C C . LEU A 1 205 ? 5.362 5.657 -19.666 1.00 47.62 205 LEU A C 1
ATOM 1682 O O . LEU A 1 205 ? 4.644 5.047 -18.886 1.00 47.62 205 LEU A O 1
ATOM 1686 N N . THR A 1 206 ? 5.229 5.495 -20.984 1.00 48.81 206 THR A N 1
ATOM 1687 C CA . THR A 1 206 ? 4.253 4.578 -21.611 1.00 48.81 206 THR A CA 1
ATOM 1688 C C . THR A 1 206 ? 4.645 3.101 -21.525 1.00 48.81 206 THR A C 1
ATOM 1690 O O . THR A 1 206 ? 3.757 2.252 -21.520 1.00 48.81 206 THR A O 1
ATOM 1693 N N . MET A 1 207 ? 5.940 2.771 -21.438 1.00 47.50 207 MET A N 1
ATOM 1694 C CA . MET A 1 207 ? 6.372 1.399 -21.126 1.00 47.50 207 MET A CA 1
ATOM 1695 C C . MET A 1 207 ? 6.246 1.103 -19.627 1.00 47.50 207 MET A C 1
ATOM 1697 O O . MET A 1 207 ? 5.720 0.053 -19.271 1.00 47.50 207 MET A O 1
ATOM 1701 N N . LEU A 1 208 ? 6.600 2.054 -18.754 1.00 49.94 208 LEU A N 1
ATOM 1702 C CA . LEU A 1 208 ? 6.383 1.944 -17.304 1.00 49.94 208 LEU A CA 1
ATOM 1703 C C . LEU A 1 208 ? 4.894 1.796 -16.945 1.00 49.94 208 LEU A C 1
ATOM 1705 O O . LEU A 1 208 ? 4.558 1.051 -16.028 1.00 49.94 208 LEU A O 1
ATOM 1709 N N . TRP A 1 209 ? 3.987 2.413 -17.711 1.00 48.78 209 TRP A N 1
ATOM 1710 C CA . TRP A 1 209 ? 2.539 2.246 -17.527 1.00 48.78 209 TRP A CA 1
ATOM 1711 C C . TRP A 1 209 ? 2.034 0.827 -17.839 1.00 48.78 209 TRP A C 1
ATOM 1713 O O . TRP A 1 209 ? 1.034 0.396 -17.273 1.00 48.78 209 TRP A O 1
ATOM 1723 N N . ASN A 1 210 ? 2.726 0.085 -18.711 1.00 45.19 210 ASN A N 1
ATOM 1724 C CA . ASN A 1 210 ? 2.365 -1.291 -19.075 1.00 45.19 210 ASN A CA 1
ATOM 1725 C C . ASN A 1 210 ? 3.074 -2.358 -18.221 1.00 45.19 210 ASN A C 1
ATOM 1727 O O . ASN A 1 210 ? 2.665 -3.516 -18.258 1.00 45.19 210 ASN A O 1
ATOM 1731 N N . ILE A 1 211 ? 4.107 -1.978 -17.459 1.00 48.94 211 ILE A N 1
ATOM 1732 C CA . ILE A 1 211 ? 4.840 -2.860 -16.528 1.00 48.94 211 ILE A CA 1
ATOM 1733 C C . ILE A 1 211 ? 4.269 -2.767 -15.100 1.00 48.94 211 ILE A C 1
ATOM 1735 O O . ILE A 1 211 ? 4.529 -3.630 -14.268 1.00 48.94 211 ILE A O 1
ATOM 1739 N N . LEU A 1 212 ? 3.413 -1.779 -14.812 1.00 42.34 212 LEU A N 1
ATOM 1740 C CA . LEU A 1 212 ? 2.605 -1.781 -13.594 1.00 42.34 212 LEU A CA 1
ATOM 1741 C C . LEU A 1 212 ? 1.650 -2.990 -13.618 1.00 42.34 212 LEU A C 1
ATOM 1743 O O . LEU A 1 212 ? 0.757 -3.045 -14.473 1.00 42.34 212 LEU A O 1
ATOM 1747 N N . PRO A 1 213 ? 1.786 -3.963 -12.695 1.00 44.44 213 PRO A N 1
ATOM 1748 C CA . PRO A 1 213 ? 0.812 -5.034 -12.587 1.00 44.44 213 PRO A CA 1
ATOM 1749 C C . PRO A 1 213 ? -0.542 -4.391 -12.301 1.00 44.44 213 PRO A C 1
ATOM 1751 O O . PRO A 1 213 ? -0.631 -3.419 -11.556 1.00 44.44 213 PRO A O 1
ATOM 1754 N N . LYS A 1 214 ? -1.593 -4.921 -12.929 1.00 46.59 214 LYS A N 1
ATOM 1755 C CA . LYS A 1 214 ? -2.995 -4.506 -12.798 1.00 46.59 214 LYS A CA 1
ATOM 1756 C C . LYS A 1 214 ? -3.402 -4.346 -11.319 1.00 46.59 214 LYS A C 1
ATOM 1758 O O . LYS A 1 214 ? -4.033 -5.226 -10.747 1.00 46.59 214 LYS A O 1
ATOM 1763 N N . THR A 1 215 ? -3.138 -3.193 -10.707 1.00 44.62 215 THR A N 1
ATOM 1764 C CA . THR A 1 215 ? -3.583 -2.810 -9.354 1.00 44.62 215 THR A CA 1
ATOM 1765 C C . THR A 1 215 ? -5.040 -2.329 -9.347 1.00 44.62 215 THR A C 1
ATOM 1767 O O . THR A 1 215 ? -5.496 -1.669 -8.413 1.00 44.62 215 THR A O 1
ATOM 1770 N N . ASN A 1 216 ? -5.828 -2.738 -10.350 1.00 40.84 216 ASN A N 1
ATOM 1771 C CA . ASN A 1 216 ? -7.267 -2.483 -10.440 1.00 40.84 216 ASN A CA 1
ATOM 1772 C C . ASN A 1 216 ? -8.097 -3.198 -9.360 1.00 40.84 216 ASN A C 1
ATOM 1774 O O . ASN A 1 216 ? -9.303 -2.983 -9.284 1.00 40.84 216 ASN A O 1
ATOM 1778 N N . VAL A 1 217 ? -7.485 -4.008 -8.491 1.00 49.97 217 VAL A N 1
ATOM 1779 C CA . VAL A 1 217 ? -8.192 -4.624 -7.357 1.00 49.97 217 VAL A CA 1
ATOM 1780 C C . VAL A 1 217 ? -8.189 -3.721 -6.114 1.00 49.97 217 VAL A C 1
ATOM 1782 O O . VAL A 1 217 ? -9.091 -3.832 -5.287 1.00 49.97 217 VAL A O 1
ATOM 1785 N N . PHE A 1 218 ? -7.249 -2.775 -5.987 1.00 43.00 218 PHE A N 1
ATOM 1786 C CA . PHE A 1 218 ? -7.110 -1.995 -4.748 1.00 43.00 218 PHE A CA 1
ATOM 1787 C C . PHE A 1 218 ? -7.881 -0.663 -4.761 1.00 43.00 218 PHE A C 1
ATOM 1789 O O . PHE A 1 218 ? -8.454 -0.271 -3.747 1.00 43.00 218 PHE A O 1
ATOM 1796 N N . TRP A 1 219 ? -8.006 -0.000 -5.916 1.00 40.53 219 TRP A N 1
ATOM 1797 C CA . TRP A 1 219 ? -8.715 1.288 -6.005 1.00 40.53 219 TRP A CA 1
ATOM 1798 C C . TRP A 1 219 ? -10.246 1.166 -6.105 1.00 40.53 219 TRP A C 1
ATOM 1800 O O . TRP A 1 219 ? -10.964 2.072 -5.683 1.00 40.53 219 TRP A O 1
ATOM 1810 N N . GLY A 1 220 ? -10.772 0.028 -6.574 1.00 41.19 220 GLY A N 1
ATOM 1811 C CA . GLY A 1 220 ? -12.221 -0.196 -6.694 1.00 41.19 220 GLY A CA 1
ATOM 1812 C C . GLY A 1 220 ? -12.957 -0.370 -5.357 1.00 41.19 220 GLY A C 1
ATOM 1813 O O . GLY A 1 220 ? -14.158 -0.117 -5.281 1.00 41.19 220 GLY A O 1
ATOM 1814 N N . LYS A 1 221 ? -12.255 -0.763 -4.284 1.00 45.09 221 LYS A N 1
ATOM 1815 C CA . LYS A 1 221 ? -12.853 -0.919 -2.945 1.00 45.09 221 LYS A CA 1
ATOM 1816 C C . LYS A 1 221 ? -12.794 0.344 -2.089 1.00 45.09 221 LYS A C 1
ATOM 1818 O O . LYS A 1 221 ? -13.633 0.495 -1.210 1.00 45.09 221 LYS A O 1
ATOM 1823 N N . TRP A 1 222 ? -11.869 1.265 -2.356 1.00 43.69 222 TRP A N 1
ATOM 1824 C CA . TRP A 1 222 ? -11.760 2.496 -1.567 1.00 43.69 222 TRP A CA 1
ATOM 1825 C C . TRP A 1 222 ? -12.797 3.555 -1.979 1.00 43.69 222 TRP A C 1
ATOM 1827 O O . TRP A 1 222 ? -13.309 4.281 -1.134 1.00 43.69 222 TRP A O 1
ATOM 1837 N N . LEU A 1 223 ? -13.201 3.583 -3.255 1.00 43.56 223 LEU A N 1
ATOM 1838 C CA . LEU A 1 223 ? -14.204 4.537 -3.754 1.00 43.56 223 LEU A CA 1
ATOM 1839 C C . LEU A 1 223 ? -15.667 4.123 -3.501 1.00 43.56 223 LEU A C 1
ATOM 1841 O O . LEU A 1 223 ? -16.548 4.977 -3.544 1.00 43.56 223 LEU A O 1
ATOM 1845 N N . ASN A 1 224 ? -15.938 2.853 -3.178 1.00 44.22 224 ASN A N 1
ATOM 1846 C CA . ASN A 1 224 ? -17.299 2.361 -2.905 1.00 44.22 224 ASN A CA 1
ATOM 1847 C C . ASN A 1 224 ? -17.677 2.329 -1.411 1.00 44.22 224 ASN A C 1
ATOM 1849 O O . ASN A 1 224 ? -18.806 1.979 -1.085 1.00 44.22 224 ASN A O 1
ATOM 1853 N N . GLY A 1 225 ? -16.779 2.723 -0.502 1.00 39.25 225 GLY A N 1
ATOM 1854 C CA . GLY A 1 225 ? -17.039 2.740 0.945 1.00 39.25 225 GLY A CA 1
ATOM 1855 C C . GLY A 1 225 ? -17.779 3.976 1.481 1.00 39.25 225 GLY A C 1
ATOM 1856 O O . GLY A 1 225 ? -18.088 4.009 2.662 1.00 39.25 225 GLY A O 1
ATOM 1857 N N . ASN A 1 226 ? -18.073 4.979 0.642 1.00 39.16 226 ASN A N 1
ATOM 1858 C CA . ASN A 1 226 ? -18.702 6.249 1.054 1.00 39.16 226 ASN A CA 1
ATOM 1859 C C . ASN A 1 226 ? -20.128 6.450 0.505 1.00 39.16 226 ASN A C 1
ATOM 1861 O O . ASN A 1 226 ? -20.603 7.580 0.377 1.00 39.16 226 ASN A O 1
ATOM 1865 N N . ARG A 1 227 ? -20.834 5.366 0.168 1.00 44.66 227 ARG A N 1
ATOM 1866 C CA . ARG A 1 227 ? -22.270 5.411 -0.146 1.00 44.66 227 ARG A CA 1
ATOM 1867 C C . ARG A 1 227 ? -23.025 4.304 0.582 1.00 44.66 227 ARG A C 1
ATOM 1869 O O . ARG A 1 227 ? -23.377 3.299 -0.026 1.00 44.66 227 ARG A O 1
ATOM 1876 N N . SER A 1 228 ? -23.290 4.537 1.862 1.00 40.25 228 SER A N 1
ATOM 1877 C CA . SER A 1 228 ? -24.439 4.005 2.609 1.00 40.25 228 SER A CA 1
ATOM 1878 C C . SER A 1 228 ? -24.479 4.655 3.980 1.00 40.25 228 SER A C 1
ATOM 1880 O O . SER A 1 228 ? -23.464 4.493 4.695 1.00 40.25 228 SER A O 1
#

pLDDT: mean 75.42, std 21.7, range [33.22, 98.25]

Foldseek 3Di:
DVVVVVVVVLVVLVVDPPPPVSVVVSVVVVVVVVVVVVVVCVVCVVVCVVCVVLVVPAPDPVSSVVVSVVPDDPPPPDDVPVVVVVVVVVVVVVVVVVVVVVVVVVVVVVVVVVVVVVVVVVVVVVVVVVVVVVVVVVVVVVVVVVVVVVVVVVVVVVVVVVVVVVVVVVVVPVVDDDDDDDDDPPPDPPPDPPPPCPPPPPDPVNVVVVPPPPPVVPVVVVVPPPDD